Protein AF-A0A942Q2A2-F1 (afdb_monomer)

Nearest PDB structures (foldseek):
  6b0t-assembly3_C  TM=6.600E-01  e=8.941E-05  Homo sapiens
  7zau-assembly4_G  TM=6.845E-01  e=6.692E-04  Homo sapiens
  4v8m-assembly1_Be  TM=3.569E-01  e=4.275E+00  Trypanosoma brucei brucei TREU927
  8c3a-assembly1_j  TM=3.884E-01  e=8.199E+00  Candida albicans
  3j6b-assembly1_B  TM=3.546E-01  e=6.098E+00  Saccharomyces cerevisiae

Secondary structure (DSSP, 8-state):
--SHHHHHHHHHHHHHHHHHHHHHHHHHHTTPPPP-HHHHHHHHTT---SEEEEEEETTEEB-TTSSB-S---HHHHGGG-EE----SSTT-TT-B--BSSSS-EEEEGGGSEEEEEE-TT-TTTT-GGGSPPEEEEESSTTSS-EEEEETTSPEEEEETTEEEEEE-GGGPPPBEEEEEP---

Solvent-accessible surface area (backbone atoms only — not comparable to full-atom values): 10096 Å² total; per-residue (Å²): 143,83,66,74,72,59,59,56,55,53,54,53,52,51,52,53,51,52,38,38,51,51,37,54,48,50,29,53,75,29,66,44,75,76,45,57,59,68,56,42,50,24,44,48,68,26,64,53,81,55,37,33,33,38,30,61,58,82,53,26,29,48,28,66,83,38,30,61,46,91,69,89,48,78,79,53,55,62,68,31,51,35,50,54,52,82,43,97,48,93,78,46,69,40,42,35,44,56,46,71,51,97,52,26,29,48,34,39,45,90,74,50,25,56,56,40,76,37,43,86,85,40,80,64,76,83,48,63,84,79,50,51,45,31,41,43,40,73,61,43,96,44,49,46,28,29,29,44,28,40,83,80,72,27,14,32,19,78,54,85,80,33,40,27,26,64,25,51,80,94,63,36,39,54,24,39,51,42,76,50,76,80,86,128

Sequence (184 aa):
MKIEKSITIWFFVFIIMGEILSGSLHARETGFAIPDPVKVTQLVNNAYFGALRLGYYSGRYLDHNFGLSSVHDDSTKQSFTWITQRGSYEQLLGYWIFRANTYQCWQAVRANGPLILWNPESHAKSNPEDWELFVFEYANPAGTEVFIRNIHGRYVRYASPVFVCDADRANAASFVPEFIPELD

pLDDT: mean 77.81, std 15.71, range [38.88, 97.44]

Foldseek 3Di:
DPPVVVVVVVVVVVVLVVQLVVLCVVCVVQVHDQADLVQLVCQQVLNHFAKKWWAFGNRWTQALQQFTDDDDDPVCVVRRIFGADDAPDPPSRRWGWGDNDQQWTWDAVPNFWAIDTPRPVSPCNHHCVVGWTWGWDQLGSSSQKTWIATPSQFTWADPPRGITGHHHSVRHGITGMDGDDHPD

Radius of gyration: 18.07 Å; Cα contacts (8 Å, |Δi|>4): 350; chains: 1; bounding box: 66×36×36 Å

Structure (mmCIF, N/CA/C/O backbone):
data_AF-A0A942Q2A2-F1
#
_entry.id   AF-A0A942Q2A2-F1
#
loop_
_atom_site.group_PDB
_atom_site.id
_atom_site.type_symbol
_atom_site.label_atom_id
_atom_site.label_alt_id
_atom_site.label_comp_id
_atom_site.label_asym_id
_atom_site.label_entity_id
_atom_site.label_seq_id
_atom_site.pdbx_PDB_ins_code
_atom_s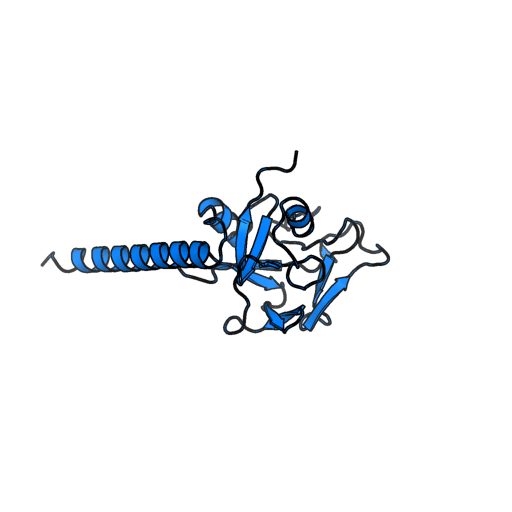ite.Cartn_x
_atom_site.Cartn_y
_atom_site.Cartn_z
_atom_site.occupancy
_atom_site.B_iso_or_equiv
_atom_site.auth_seq_id
_atom_site.auth_comp_id
_atom_site.auth_asym_id
_atom_site.auth_atom_id
_atom_site.pdbx_PDB_model_num
ATOM 1 N N . MET A 1 1 ? -48.189 14.166 13.290 1.00 45.41 1 MET A N 1
ATOM 2 C CA . MET A 1 1 ? -47.324 13.203 12.572 1.00 45.41 1 MET A CA 1
ATOM 3 C C . MET A 1 1 ? -45.891 13.748 12.544 1.00 45.41 1 MET A C 1
ATOM 5 O O . MET A 1 1 ? -45.580 14.567 11.694 1.00 45.41 1 MET A O 1
ATOM 9 N N . LYS A 1 2 ? -45.056 13.443 13.552 1.00 50.47 2 LYS A N 1
ATOM 10 C CA . LYS A 1 2 ? -43.683 13.999 13.692 1.00 50.47 2 LYS A CA 1
ATOM 11 C C . LYS A 1 2 ? -42.693 13.046 14.399 1.00 50.47 2 LYS A C 1
ATOM 13 O O . LYS A 1 2 ? -41.657 13.494 14.868 1.00 50.47 2 LYS A O 1
ATOM 18 N N . ILE A 1 3 ? -43.004 11.750 14.494 1.00 52.25 3 ILE A N 1
ATOM 19 C CA . ILE A 1 3 ? -42.206 10.783 15.281 1.00 52.25 3 ILE A CA 1
ATOM 20 C C . ILE A 1 3 ? -41.286 9.923 14.392 1.00 52.25 3 ILE A C 1
ATOM 22 O O . ILE A 1 3 ? -40.250 9.455 14.852 1.00 52.25 3 ILE A O 1
ATOM 26 N N . GLU A 1 4 ? -41.571 9.794 13.094 1.00 47.56 4 GLU A N 1
ATOM 27 C CA . GLU A 1 4 ? -40.835 8.864 12.221 1.00 47.56 4 GLU A CA 1
ATOM 28 C C . GLU A 1 4 ? -39.399 9.298 11.887 1.00 47.56 4 GLU A C 1
ATOM 30 O O . GLU A 1 4 ? -38.542 8.447 11.681 1.00 47.56 4 GLU A O 1
ATOM 35 N N . LYS A 1 5 ? -39.079 10.600 11.908 1.00 46.47 5 LYS A N 1
ATOM 36 C CA . LYS A 1 5 ? -37.721 11.075 11.572 1.00 46.47 5 LYS A CA 1
ATOM 37 C C . LYS A 1 5 ? -36.686 10.863 12.684 1.00 46.47 5 LYS A C 1
ATOM 39 O O . LYS A 1 5 ? -35.502 10.771 12.379 1.00 46.47 5 LYS A O 1
ATOM 44 N N . SER A 1 6 ? -37.103 10.769 13.950 1.00 42.72 6 SER A N 1
ATOM 45 C CA . SER A 1 6 ? -36.154 10.601 15.062 1.00 42.72 6 SER A CA 1
ATOM 46 C C . SER A 1 6 ? -35.625 9.172 15.168 1.00 42.72 6 SER A C 1
ATOM 48 O O . SER A 1 6 ? -34.451 8.994 15.464 1.00 42.72 6 SER A O 1
ATOM 50 N N . ILE A 1 7 ? -36.443 8.152 14.892 1.00 52.56 7 ILE A N 1
ATOM 51 C CA . ILE A 1 7 ? -36.043 6.741 15.063 1.00 52.56 7 ILE A CA 1
ATOM 52 C C . ILE A 1 7 ? -34.955 6.347 14.056 1.00 52.56 7 ILE A C 1
ATOM 54 O O . ILE A 1 7 ? -34.002 5.659 14.416 1.00 52.56 7 ILE A O 1
ATOM 58 N N . THR A 1 8 ? -35.045 6.843 12.819 1.00 51.78 8 THR A N 1
ATOM 59 C CA . THR A 1 8 ? -34.047 6.572 11.778 1.00 51.78 8 THR A CA 1
ATOM 60 C C . THR A 1 8 ? -32.675 7.136 12.153 1.00 51.78 8 THR A C 1
ATOM 62 O O . THR A 1 8 ? -31.680 6.434 12.023 1.00 51.78 8 THR A O 1
ATOM 65 N N . ILE A 1 9 ? -32.607 8.358 12.696 1.00 52.97 9 ILE A N 1
ATOM 66 C CA . ILE A 1 9 ? -31.333 8.989 13.083 1.00 52.97 9 ILE A CA 1
ATOM 67 C C . ILE A 1 9 ? -30.641 8.195 14.199 1.00 52.97 9 ILE A C 1
ATOM 69 O O . ILE A 1 9 ? -29.441 7.947 14.111 1.00 52.97 9 ILE A O 1
ATOM 73 N N . TRP A 1 10 ? -31.385 7.731 15.208 1.00 43.88 10 TRP A N 1
ATOM 74 C CA . TRP A 1 10 ? -30.805 6.915 16.279 1.00 43.88 10 TRP A CA 1
ATOM 75 C C . TRP A 1 10 ? -30.280 5.570 15.764 1.00 43.88 10 TRP A C 1
ATOM 77 O O . TRP A 1 10 ? -29.175 5.180 16.130 1.00 43.88 10 TRP A O 1
ATOM 87 N N . PHE A 1 11 ? -31.001 4.897 14.861 1.00 51.38 11 PHE A N 1
ATOM 88 C CA . PHE A 1 11 ? -30.539 3.637 14.263 1.00 51.38 11 PHE A CA 1
ATOM 89 C C . PHE A 1 11 ? -29.220 3.789 13.491 1.00 51.38 11 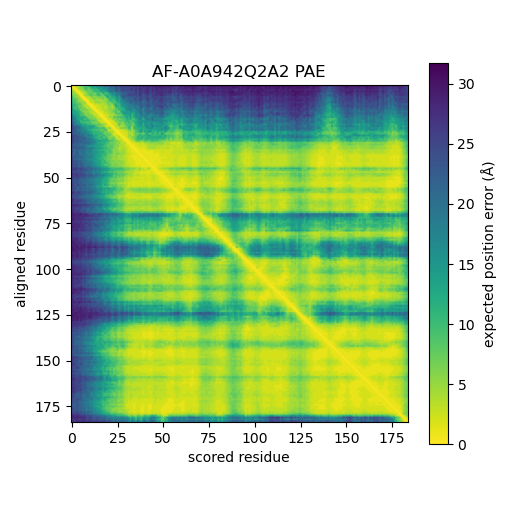PHE A C 1
ATOM 91 O O . PHE A 1 11 ? -28.323 2.964 13.656 1.00 51.38 11 PHE A O 1
ATOM 98 N N . PHE A 1 12 ? -29.061 4.861 12.707 1.00 49.09 12 PHE A N 1
ATOM 99 C CA . PHE A 1 12 ? -27.805 5.130 11.995 1.00 49.09 12 PHE A CA 1
ATOM 100 C C . PHE A 1 12 ? -26.638 5.407 12.952 1.00 49.09 12 PHE A C 1
ATOM 102 O O . PHE A 1 12 ? -25.536 4.917 12.721 1.00 49.09 12 PHE A O 1
ATOM 109 N N . VAL A 1 13 ? -26.870 6.123 14.057 1.00 53.75 13 VAL A N 1
ATOM 110 C CA . VAL A 1 13 ? -25.823 6.389 15.060 1.00 53.75 13 VAL A CA 1
ATOM 111 C C . VAL A 1 13 ? -25.358 5.101 15.749 1.00 53.75 13 VAL A C 1
ATOM 113 O O . VAL A 1 13 ? -24.157 4.927 15.945 1.00 53.75 13 VAL A O 1
ATOM 116 N N . PHE A 1 14 ? -26.264 4.171 16.071 1.00 52.22 14 PHE A N 1
ATOM 117 C CA . PHE A 1 14 ? -25.890 2.892 16.692 1.00 52.22 14 PHE A CA 1
ATOM 118 C C . PHE A 1 14 ? -25.119 1.964 15.748 1.00 52.22 14 PHE A C 1
ATOM 120 O O . PHE A 1 14 ? -24.181 1.308 16.196 1.00 52.22 14 PHE A O 1
ATOM 127 N N . ILE A 1 15 ? -25.468 1.932 14.457 1.00 56.47 15 ILE A N 1
ATOM 128 C CA . ILE A 1 15 ? -24.735 1.137 13.458 1.00 56.47 15 ILE A CA 1
ATOM 129 C C . ILE A 1 15 ? -23.316 1.692 13.285 1.00 56.47 15 ILE A C 1
ATOM 131 O O . ILE A 1 15 ? -22.353 0.943 13.411 1.00 56.47 15 ILE A O 1
ATOM 135 N N . ILE A 1 16 ? -23.178 3.012 13.123 1.00 54.72 16 ILE A N 1
ATOM 136 C CA . ILE A 1 16 ? -21.869 3.668 12.980 1.00 54.72 16 ILE A CA 1
ATOM 137 C C . ILE A 1 16 ? -21.013 3.465 14.242 1.00 54.72 16 ILE A C 1
ATOM 139 O O . ILE A 1 16 ? -19.834 3.138 14.142 1.00 54.72 16 ILE A O 1
ATOM 143 N N . MET A 1 17 ? -21.592 3.592 15.443 1.00 55.41 17 MET A N 1
ATOM 144 C CA . MET A 1 17 ? -20.868 3.332 16.696 1.00 55.41 17 MET A CA 1
ATOM 145 C C . MET A 1 17 ? -20.457 1.863 16.851 1.00 55.41 17 MET A C 1
ATOM 147 O O . MET A 1 17 ? -19.346 1.594 17.306 1.00 55.41 17 MET A O 1
ATOM 151 N N . GLY A 1 18 ? -21.315 0.916 16.462 1.00 55.41 18 GLY A N 1
ATOM 152 C CA . GLY A 1 18 ? -21.001 -0.513 16.492 1.00 55.41 18 GLY A CA 1
ATOM 153 C C . GLY A 1 18 ? -19.861 -0.885 15.542 1.00 55.41 18 GLY A C 1
ATOM 154 O O . GLY A 1 18 ? -18.957 -1.625 15.927 1.00 55.41 18 GLY A O 1
ATOM 155 N N . GLU A 1 19 ? -19.852 -0.320 14.335 1.00 56.06 19 GLU A N 1
ATOM 156 C CA . GLU A 1 19 ? -18.796 -0.552 13.347 1.00 56.06 19 GLU A CA 1
ATOM 157 C C . GLU A 1 19 ? -17.465 0.086 13.768 1.00 56.06 19 GLU A C 1
ATOM 159 O O . GLU A 1 19 ? -16.430 -0.578 13.700 1.00 56.06 19 GLU A O 1
ATOM 164 N N . ILE A 1 20 ? -17.481 1.314 14.304 1.00 56.38 20 ILE A N 1
ATOM 165 C CA . ILE A 1 20 ? -16.281 1.970 14.855 1.00 56.38 20 ILE A CA 1
ATOM 166 C C . ILE A 1 20 ? -15.688 1.147 16.008 1.00 56.38 20 ILE A C 1
ATOM 168 O O . ILE A 1 20 ? -14.477 0.911 16.050 1.00 56.38 20 ILE A O 1
ATOM 172 N N . LEU A 1 21 ? -16.532 0.664 16.928 1.00 57.88 21 LEU A N 1
ATOM 173 C CA . LEU A 1 21 ? -16.087 -0.181 18.036 1.00 57.88 21 LEU A CA 1
ATOM 174 C C . LEU A 1 21 ? -15.501 -1.504 17.527 1.00 57.88 21 LEU A C 1
ATOM 176 O O . LEU A 1 21 ? -14.429 -1.894 17.987 1.00 57.88 21 LEU A O 1
ATOM 180 N N . SER A 1 22 ? -16.127 -2.145 16.537 1.00 57.12 22 SER A N 1
ATOM 181 C CA . SER A 1 22 ? -15.629 -3.388 15.934 1.00 57.12 22 SER A CA 1
ATOM 182 C C . SER A 1 22 ? -14.275 -3.211 15.237 1.00 57.12 22 SER A C 1
ATOM 184 O O . SER A 1 22 ? -13.386 -4.038 15.426 1.00 57.12 22 SER A O 1
ATOM 186 N N . GLY A 1 23 ? -14.080 -2.130 14.473 1.00 55.69 23 GLY A N 1
ATOM 187 C CA . GLY A 1 23 ? -12.796 -1.836 13.821 1.00 55.69 23 GLY A CA 1
ATOM 188 C C . GLY A 1 23 ? -11.681 -1.545 14.828 1.00 55.69 23 GLY A C 1
ATOM 189 O O . GLY A 1 23 ? -10.552 -2.012 14.677 1.00 55.69 23 GLY A O 1
ATOM 190 N N . SER A 1 24 ? -12.010 -0.845 15.919 1.00 59.59 24 SER A N 1
ATOM 191 C CA . SER A 1 24 ? -11.069 -0.601 17.019 1.00 59.59 24 SER A CA 1
ATOM 192 C C . SER A 1 24 ? -10.709 -1.873 17.798 1.00 59.59 24 SER A C 1
ATOM 194 O O . SER A 1 24 ? -9.592 -1.987 18.305 1.00 59.59 24 SER A O 1
ATOM 196 N N . LEU A 1 25 ? -11.631 -2.840 17.873 1.00 58.81 25 LEU A N 1
ATOM 197 C CA . LEU A 1 25 ? -11.396 -4.144 18.488 1.00 58.81 25 LEU A CA 1
ATOM 198 C C . LEU A 1 25 ? -10.457 -4.987 17.618 1.00 58.81 25 LEU A C 1
ATOM 200 O O . LEU A 1 25 ? -9.488 -5.532 18.134 1.00 58.81 25 LEU A O 1
ATOM 204 N N . HIS A 1 26 ? -10.678 -5.011 16.301 1.00 63.78 26 HIS A N 1
ATOM 205 C CA . HIS A 1 26 ? -9.849 -5.783 15.375 1.00 63.78 26 HIS A CA 1
ATOM 206 C C . HIS A 1 26 ? -8.397 -5.284 15.320 1.00 63.78 26 HIS A C 1
ATOM 208 O O . HIS A 1 26 ? -7.461 -6.083 15.357 1.00 63.78 26 HIS A O 1
ATOM 214 N N . ALA A 1 27 ? -8.179 -3.962 15.329 1.00 62.66 27 ALA A N 1
ATOM 215 C CA . ALA A 1 27 ? -6.832 -3.389 15.432 1.00 62.66 27 ALA A CA 1
ATOM 216 C C . ALA A 1 27 ? -6.111 -3.837 16.723 1.00 62.66 27 ALA A C 1
ATOM 218 O O . ALA A 1 27 ? -4.918 -4.134 16.711 1.00 62.66 27 ALA A O 1
ATOM 219 N N . ARG A 1 28 ? -6.848 -3.967 17.836 1.00 60.62 28 ARG A N 1
ATOM 220 C CA . ARG A 1 28 ? -6.303 -4.466 19.111 1.00 60.62 28 ARG A CA 1
ATOM 221 C C . ARG A 1 28 ? -6.026 -5.967 19.085 1.00 60.62 28 ARG A C 1
ATOM 223 O O . ARG A 1 28 ? -4.996 -6.389 19.599 1.00 60.62 28 ARG A O 1
ATOM 230 N N . GLU A 1 29 ? -6.906 -6.761 18.482 1.00 66.38 29 GLU A N 1
ATOM 231 C CA . GLU A 1 29 ? -6.733 -8.215 18.330 1.00 66.38 29 GLU A CA 1
ATOM 232 C C . GLU A 1 29 ? -5.535 -8.567 17.444 1.00 66.38 29 GLU A C 1
ATOM 234 O O . GLU A 1 29 ? -4.832 -9.547 17.689 1.00 66.38 29 GLU A O 1
ATOM 239 N N . THR A 1 30 ? -5.268 -7.742 16.434 1.00 67.19 30 THR A N 1
ATOM 240 C CA . THR A 1 30 ? -4.119 -7.896 15.537 1.00 67.19 30 THR A CA 1
ATOM 241 C C . THR A 1 30 ? -2.816 -7.356 16.128 1.00 67.19 30 THR A C 1
ATOM 243 O O . THR A 1 30 ? -1.751 -7.646 15.587 1.00 67.19 30 THR A O 1
ATOM 246 N N . GLY A 1 31 ? -2.869 -6.640 17.257 1.00 75.81 31 GLY A N 1
ATOM 247 C CA . GLY A 1 31 ? -1.698 -6.091 17.942 1.00 75.81 31 GLY A CA 1
ATOM 248 C C . GLY A 1 31 ? -1.154 -4.801 17.323 1.00 75.81 31 GLY A C 1
ATOM 249 O O . GLY A 1 31 ? 0.008 -4.466 17.552 1.00 75.81 31 GLY A O 1
ATOM 250 N N . PHE A 1 32 ? -1.968 -4.084 16.544 1.00 82.69 32 PHE A N 1
ATOM 251 C CA . PHE A 1 32 ? -1.608 -2.802 15.941 1.00 82.69 32 PHE A CA 1
ATOM 252 C C . PHE A 1 32 ? -2.161 -1.620 16.745 1.00 82.69 32 PHE A C 1
ATOM 254 O O . PHE A 1 32 ? -3.158 -1.724 17.465 1.00 82.69 32 PHE A O 1
ATOM 261 N N . ALA A 1 33 ? -1.517 -0.459 16.610 1.00 83.19 33 ALA A N 1
ATOM 262 C CA . ALA A 1 33 ? -2.082 0.784 17.117 1.00 83.19 33 ALA A CA 1
ATOM 263 C C . ALA A 1 33 ? -3.371 1.125 16.353 1.00 83.19 33 ALA A C 1
ATOM 265 O O . ALA A 1 33 ? -3.476 0.879 15.152 1.00 83.19 33 ALA A O 1
ATOM 266 N N . ILE A 1 34 ? -4.347 1.718 17.046 1.00 84.94 34 ILE A N 1
ATOM 267 C CA . ILE A 1 34 ? -5.549 2.238 16.386 1.00 84.94 34 ILE A CA 1
ATOM 268 C C . ILE A 1 34 ? -5.114 3.390 15.464 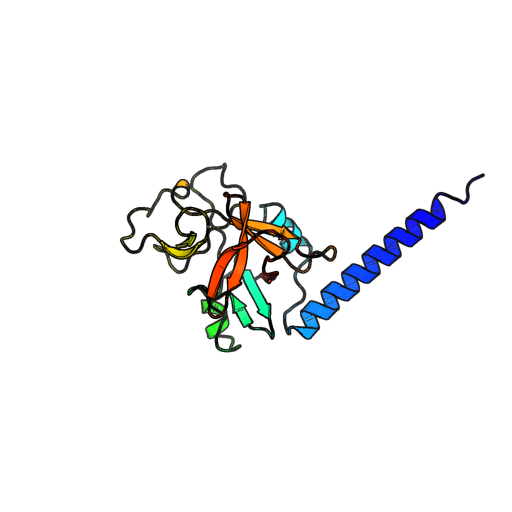1.00 84.94 34 ILE A C 1
ATOM 270 O O . ILE A 1 34 ? -4.505 4.343 15.964 1.00 84.94 34 ILE A O 1
ATOM 274 N N . PRO A 1 35 ? -5.415 3.335 14.154 1.00 88.12 35 PRO A N 1
ATOM 275 C CA . PRO A 1 35 ? -5.031 4.393 13.226 1.00 88.12 35 PRO A CA 1
ATOM 276 C C . PRO A 1 35 ? -5.689 5.731 13.565 1.00 88.12 35 PRO A C 1
ATOM 278 O O . PRO A 1 35 ? -6.844 5.781 13.987 1.00 88.12 35 PRO A O 1
ATOM 281 N N . ASP A 1 36 ? -4.974 6.829 13.317 1.00 89.44 36 ASP A N 1
ATOM 282 C CA . ASP A 1 36 ? -5.534 8.180 13.401 1.00 89.44 36 ASP A CA 1
ATOM 283 C C . ASP A 1 36 ? -6.569 8.378 12.273 1.00 89.44 36 ASP A C 1
ATOM 285 O O . ASP A 1 36 ? -6.184 8.414 11.098 1.00 89.44 36 ASP A O 1
ATOM 289 N N . PRO A 1 37 ? -7.869 8.531 12.588 1.00 87.81 37 PRO A N 1
ATOM 290 C CA . PRO A 1 37 ? -8.928 8.565 11.582 1.00 87.81 37 PRO A CA 1
ATOM 291 C C . PRO A 1 37 ? -8.812 9.762 10.629 1.00 87.81 37 PRO A C 1
ATOM 293 O O . PRO A 1 37 ? -9.211 9.665 9.464 1.00 87.81 37 PRO A O 1
ATOM 296 N N . VAL A 1 38 ? -8.236 10.883 11.080 1.00 90.00 38 VAL A N 1
ATOM 297 C CA . VAL A 1 38 ? -8.000 12.052 10.222 1.00 90.00 38 VAL A CA 1
ATOM 298 C C . VAL A 1 38 ? -6.932 11.713 9.191 1.00 90.00 38 VAL A C 1
ATOM 300 O O . VAL A 1 38 ? -7.129 11.960 8.000 1.00 90.00 38 VAL A O 1
ATOM 303 N N . LYS A 1 39 ? -5.839 11.076 9.619 1.00 90.94 39 LYS A N 1
ATOM 304 C CA . LYS A 1 39 ? -4.764 10.651 8.715 1.00 90.94 39 LYS A CA 1
ATOM 305 C C . LYS A 1 39 ? -5.209 9.542 7.767 1.00 90.94 39 LYS A C 1
ATOM 307 O O . LYS A 1 39 ? -4.837 9.594 6.601 1.00 90.94 39 LYS A O 1
ATOM 312 N N . VAL A 1 40 ? -6.056 8.598 8.195 1.00 91.81 40 VAL A N 1
ATOM 313 C CA . VAL A 1 40 ? -6.642 7.605 7.268 1.00 91.81 40 VAL A CA 1
ATOM 314 C C . VAL A 1 40 ? -7.523 8.291 6.226 1.00 91.81 40 VAL A C 1
ATOM 316 O O . VAL A 1 40 ? -7.442 7.978 5.042 1.00 91.81 40 VAL A O 1
ATOM 319 N N . THR A 1 41 ? -8.325 9.272 6.634 1.00 90.50 41 THR A N 1
ATOM 320 C CA . THR A 1 41 ? -9.146 10.044 5.692 1.00 90.50 41 THR A CA 1
ATOM 321 C C . THR A 1 41 ? -8.284 10.797 4.688 1.00 90.50 41 THR A C 1
ATOM 323 O O . THR A 1 41 ? -8.563 10.774 3.493 1.00 90.50 41 THR A O 1
ATOM 326 N N . GLN A 1 42 ? -7.202 11.425 5.146 1.00 88.44 42 GLN A N 1
ATOM 327 C CA . GLN A 1 42 ? -6.223 12.044 4.259 1.00 88.44 42 GLN A CA 1
ATOM 328 C C . GLN A 1 42 ? -5.544 11.009 3.350 1.00 88.44 42 GLN A C 1
ATOM 330 O O . GLN A 1 42 ? -5.293 11.309 2.190 1.00 88.44 42 GLN A O 1
ATOM 335 N N . LEU A 1 43 ? -5.262 9.800 3.842 1.00 89.00 43 LEU A N 1
ATOM 336 C CA . LEU A 1 43 ? -4.639 8.724 3.073 1.00 89.00 43 LEU A CA 1
ATOM 337 C C . LEU A 1 43 ? -5.524 8.279 1.905 1.00 89.00 43 LEU A C 1
ATOM 339 O O . LEU A 1 43 ? -5.044 8.211 0.778 1.00 89.00 43 LEU A O 1
ATOM 343 N N . VAL A 1 44 ? -6.807 8.021 2.171 1.00 90.56 44 VAL A N 1
ATOM 344 C CA . VAL A 1 44 ? -7.796 7.584 1.169 1.00 90.56 44 VAL A CA 1
ATOM 345 C C . VAL A 1 44 ? -8.181 8.715 0.212 1.00 90.56 44 VAL A C 1
ATOM 347 O O . VAL A 1 44 ? -8.381 8.480 -0.975 1.00 90.56 44 VAL A O 1
ATOM 350 N N . ASN A 1 45 ? -8.251 9.957 0.700 1.00 85.75 45 ASN A N 1
ATOM 351 C CA . ASN A 1 45 ? -8.534 11.134 -0.126 1.00 85.75 45 ASN A CA 1
ATOM 352 C C . ASN A 1 45 ? -7.282 11.733 -0.771 1.00 85.75 45 ASN A C 1
ATOM 354 O O . ASN A 1 45 ? -7.338 12.870 -1.242 1.00 85.75 45 ASN A O 1
ATOM 358 N N . ASN A 1 46 ? -6.162 11.004 -0.796 1.00 78.94 46 ASN A N 1
ATOM 359 C CA . ASN A 1 46 ? -4.992 11.405 -1.571 1.00 78.94 46 ASN A CA 1
ATOM 360 C C . ASN A 1 46 ? -4.376 12.750 -1.088 1.00 78.94 46 ASN A C 1
ATOM 362 O O . ASN A 1 46 ? -3.782 13.508 -1.851 1.00 78.94 46 ASN A O 1
ATOM 366 N N . ALA A 1 47 ? -4.503 13.052 0.207 1.00 80.50 47 ALA A N 1
ATOM 367 C CA . ALA A 1 47 ? -4.022 14.277 0.854 1.00 80.50 47 ALA A CA 1
ATOM 368 C C . ALA A 1 47 ? -2.966 14.033 1.947 1.00 80.50 47 ALA A C 1
ATOM 370 O O . ALA A 1 47 ? -2.338 14.983 2.417 1.00 80.50 47 ALA A O 1
ATOM 371 N N . TYR A 1 48 ? -2.767 12.786 2.384 1.00 84.12 48 TYR A N 1
ATOM 372 C CA . TYR A 1 48 ? -1.782 12.482 3.419 1.00 84.12 48 TYR A CA 1
ATOM 373 C C . TYR A 1 48 ? -0.362 12.551 2.856 1.00 84.12 48 TYR A C 1
ATOM 375 O O . TYR A 1 48 ? -0.034 11.871 1.881 1.00 84.12 48 TYR A O 1
ATOM 383 N N . PHE A 1 49 ? 0.488 13.337 3.519 1.00 79.44 49 PHE A N 1
ATOM 384 C CA . PHE A 1 49 ? 1.917 13.420 3.247 1.00 79.44 49 PHE A CA 1
ATOM 385 C C . PHE A 1 49 ? 2.701 12.975 4.487 1.00 79.44 49 PHE A C 1
ATOM 387 O O . PHE A 1 49 ? 2.566 13.584 5.544 1.00 79.44 49 PHE A O 1
ATOM 394 N N . GLY A 1 50 ? 3.489 11.906 4.375 1.00 82.31 50 GLY A N 1
ATOM 395 C CA . GLY A 1 50 ? 4.254 11.346 5.484 1.00 82.31 50 GLY A CA 1
ATOM 396 C C . GLY A 1 50 ? 4.665 9.891 5.270 1.00 82.31 50 GLY A C 1
ATOM 397 O O . GLY A 1 50 ? 4.527 9.326 4.181 1.00 82.31 50 GLY A O 1
ATOM 398 N N . ALA A 1 51 ? 5.174 9.298 6.343 1.00 86.19 51 ALA A N 1
ATOM 399 C CA . ALA A 1 51 ? 5.595 7.911 6.403 1.00 86.19 51 ALA A CA 1
ATOM 400 C C . ALA A 1 51 ? 4.521 7.044 7.076 1.00 86.19 51 ALA A C 1
ATOM 402 O O . ALA A 1 51 ? 3.930 7.433 8.084 1.00 86.19 51 ALA A O 1
ATOM 403 N N . LEU A 1 52 ? 4.283 5.848 6.543 1.00 90.19 52 LEU A N 1
ATOM 404 C CA . LEU A 1 52 ? 3.397 4.862 7.155 1.00 90.19 52 LEU A CA 1
ATOM 405 C C . LEU A 1 52 ? 3.966 3.454 7.044 1.00 90.19 52 LEU A C 1
ATOM 407 O O . LEU A 1 52 ? 4.797 3.168 6.188 1.00 90.19 52 LEU A O 1
ATOM 411 N N . ARG A 1 53 ? 3.462 2.549 7.872 1.00 90.25 53 ARG A N 1
ATOM 412 C CA . ARG A 1 53 ? 3.620 1.102 7.708 1.00 90.25 53 ARG A CA 1
ATOM 413 C C . ARG A 1 53 ? 2.250 0.446 7.622 1.00 90.25 53 ARG A C 1
ATOM 415 O O . ARG A 1 53 ? 1.262 0.992 8.106 1.00 90.25 53 ARG A O 1
ATOM 422 N N . LEU A 1 54 ? 2.190 -0.714 6.981 1.00 92.38 54 LEU A N 1
ATOM 423 C CA . LEU A 1 54 ? 0.932 -1.393 6.671 1.00 92.38 54 LEU A CA 1
ATOM 424 C C . LEU A 1 54 ? 0.887 -2.724 7.407 1.00 92.38 54 LEU A C 1
ATOM 426 O O . LEU A 1 54 ? 1.565 -3.671 7.016 1.00 92.38 54 LEU A O 1
ATOM 430 N N . GLY A 1 55 ? 0.133 -2.772 8.500 1.00 91.81 55 GLY A N 1
ATOM 431 C CA . GLY A 1 55 ? -0.105 -3.992 9.261 1.00 91.81 55 GLY A CA 1
ATOM 432 C C . GLY A 1 55 ? -1.084 -4.910 8.536 1.00 91.81 55 GLY A C 1
ATOM 433 O O . GLY A 1 55 ? -2.054 -4.420 7.971 1.00 91.81 55 GLY A O 1
ATOM 434 N N . TYR A 1 56 ? -0.845 -6.221 8.536 1.00 90.81 56 TYR A N 1
ATOM 435 C CA . TYR A 1 56 ? -1.726 -7.207 7.899 1.00 90.81 56 TYR A CA 1
ATOM 436 C C . TYR A 1 56 ? -2.328 -8.189 8.914 1.00 90.81 56 TYR A C 1
ATOM 438 O O . TYR A 1 56 ? -3.495 -8.066 9.265 1.00 90.81 56 TYR A O 1
ATOM 446 N N . TYR A 1 57 ? -1.549 -9.146 9.435 1.00 85.44 57 TYR A N 1
ATOM 447 C CA . TYR A 1 57 ? -2.059 -10.160 10.373 1.00 85.44 57 TYR A CA 1
ATOM 448 C C . TYR A 1 57 ? -1.069 -10.438 11.508 1.00 85.44 57 TYR A C 1
ATOM 450 O O . TYR A 1 57 ? 0.139 -10.455 11.279 1.00 85.44 57 TYR A O 1
ATOM 458 N N . SER A 1 58 ? -1.573 -10.708 12.722 1.00 81.94 58 SER A N 1
ATOM 459 C CA . SER A 1 58 ? -0.763 -11.032 13.920 1.00 81.94 58 SER A CA 1
ATOM 460 C C . SER A 1 58 ? 0.414 -10.072 14.122 1.00 81.94 58 SER A C 1
ATOM 462 O O . SER A 1 58 ? 1.544 -10.462 14.424 1.00 81.94 58 SER A O 1
ATOM 464 N N . GLY A 1 59 ? 0.149 -8.796 13.865 1.00 80.69 59 GLY A N 1
ATOM 465 C CA . GLY A 1 59 ? 1.113 -7.725 13.954 1.00 80.69 59 GLY A CA 1
ATOM 466 C C . GLY A 1 59 ? 2.156 -7.689 12.811 1.00 80.69 59 GLY A C 1
ATOM 467 O O . GLY A 1 59 ? 2.987 -6.794 12.751 1.00 80.69 59 GLY A O 1
ATOM 468 N N . ARG A 1 60 ? 2.158 -8.627 11.867 1.00 87.19 60 ARG A N 1
ATOM 469 C CA . ARG A 1 60 ? 3.123 -8.615 10.759 1.00 87.19 60 ARG A CA 1
ATOM 470 C C . ARG A 1 60 ? 2.798 -7.500 9.773 1.00 87.19 60 ARG A C 1
ATOM 472 O O . ARG A 1 60 ? 1.633 -7.279 9.444 1.00 87.19 60 ARG A O 1
ATOM 479 N N . TYR A 1 61 ? 3.838 -6.844 9.277 1.00 90.38 61 TYR A N 1
ATOM 480 C CA . TYR A 1 61 ? 3.726 -5.732 8.340 1.00 90.38 61 TYR A CA 1
ATOM 481 C C . TYR A 1 61 ? 4.043 -6.176 6.916 1.00 90.38 61 TYR A C 1
ATOM 483 O O . TYR A 1 61 ? 4.747 -7.165 6.701 1.00 90.38 61 TYR A O 1
ATOM 491 N N . LEU A 1 62 ? 3.539 -5.412 5.953 1.00 90.81 62 LEU A N 1
ATOM 492 C CA . LEU A 1 62 ? 3.936 -5.477 4.556 1.00 90.81 62 LEU A CA 1
ATOM 493 C C . LEU A 1 62 ? 5.423 -5.127 4.408 1.00 90.81 62 LEU A C 1
ATOM 495 O O . LEU A 1 62 ? 5.819 -3.997 4.686 1.00 90.81 62 LEU A O 1
ATOM 499 N N . ASP A 1 63 ? 6.225 -6.092 3.967 1.00 87.75 63 ASP A N 1
ATOM 500 C CA . ASP A 1 63 ? 7.674 -5.954 3.789 1.00 87.75 63 ASP A CA 1
ATOM 501 C C . ASP A 1 63 ? 8.016 -5.339 2.423 1.00 87.75 63 ASP A C 1
ATOM 503 O O . ASP A 1 63 ? 7.284 -5.534 1.450 1.00 87.75 63 ASP A O 1
ATOM 507 N N . HIS A 1 64 ? 9.161 -4.658 2.307 1.00 84.56 64 HIS A N 1
ATOM 508 C CA . HIS A 1 64 ? 9.660 -4.136 1.028 1.00 84.56 64 HIS A CA 1
ATOM 509 C C . HIS A 1 64 ? 9.854 -5.225 -0.042 1.00 84.56 64 HIS A C 1
ATOM 511 O O . HIS A 1 64 ? 9.706 -4.939 -1.231 1.00 84.56 64 HIS A O 1
ATOM 517 N N . ASN A 1 65 ? 10.102 -6.472 0.372 1.00 85.19 65 ASN A N 1
ATOM 518 C CA . ASN A 1 65 ? 10.266 -7.652 -0.485 1.00 85.19 65 ASN A CA 1
ATOM 519 C C . ASN A 1 65 ? 8.944 -8.350 -0.844 1.00 85.19 65 ASN A C 1
ATOM 521 O O . ASN A 1 65 ? 8.932 -9.555 -1.101 1.00 85.19 65 ASN A O 1
ATOM 525 N N . PHE A 1 66 ? 7.820 -7.629 -0.816 1.00 89.62 66 PHE A N 1
ATOM 526 C CA . PHE A 1 66 ? 6.478 -8.162 -1.102 1.00 89.62 66 PHE A CA 1
ATOM 527 C C . PHE A 1 66 ? 6.022 -9.238 -0.120 1.00 89.62 66 PHE A C 1
ATOM 529 O O . PHE A 1 66 ? 5.011 -9.883 -0.355 1.00 89.62 66 PHE A O 1
ATOM 536 N N . GLY A 1 67 ? 6.767 -9.496 0.946 1.00 89.88 67 GLY A N 1
ATOM 537 C CA . GLY A 1 67 ? 6.447 -10.512 1.932 1.00 89.88 67 GLY A CA 1
ATOM 538 C C . GLY A 1 67 ? 5.765 -9.919 3.152 1.00 89.88 67 GLY A C 1
ATOM 539 O O . GLY A 1 67 ? 5.289 -8.783 3.165 1.00 89.88 67 GLY A O 1
ATOM 540 N N . LEU A 1 68 ? 5.769 -10.715 4.210 1.00 90.12 68 LEU A N 1
ATOM 541 C CA . LEU A 1 68 ? 5.442 -10.254 5.547 1.00 90.12 68 LEU A CA 1
ATOM 542 C C . LEU A 1 68 ? 6.710 -10.168 6.382 1.00 90.12 68 LEU A C 1
ATOM 544 O O . LEU A 1 68 ? 7.534 -11.086 6.329 1.00 90.12 68 LEU A O 1
ATOM 548 N N . SER A 1 69 ? 6.808 -9.132 7.213 1.00 88.12 69 SER A N 1
ATOM 549 C CA . SER A 1 69 ? 7.921 -8.951 8.143 1.00 88.12 69 SER A CA 1
ATOM 550 C C . SER A 1 69 ? 8.140 -10.193 9.016 1.00 88.12 69 SER A C 1
ATOM 552 O O . SER A 1 69 ? 7.195 -10.918 9.351 1.00 88.12 69 SER A O 1
ATOM 554 N N . SER A 1 70 ? 9.394 -10.487 9.361 1.00 75.69 70 SER A N 1
ATOM 555 C CA . SER A 1 70 ? 9.758 -11.685 10.128 1.00 75.69 70 SER A CA 1
ATOM 556 C C . SER A 1 70 ? 9.592 -11.514 11.643 1.00 75.69 70 SER A C 1
ATOM 558 O O . SER A 1 70 ? 9.226 -12.487 12.299 1.00 75.69 70 SER A O 1
ATOM 560 N N . VAL A 1 71 ? 9.826 -10.317 12.204 1.00 65.12 71 VAL A N 1
ATOM 561 C CA . VAL A 1 71 ? 9.760 -10.029 13.655 1.00 65.12 71 VAL A CA 1
ATOM 562 C C . VAL A 1 71 ? 9.359 -8.560 13.919 1.00 65.12 71 VAL A C 1
ATOM 564 O O . VAL A 1 71 ? 9.399 -7.719 13.026 1.00 65.12 71 VAL A O 1
ATOM 567 N N . HIS A 1 72 ? 8.918 -8.297 15.152 1.00 62.69 72 HIS A N 1
ATOM 568 C CA . HIS A 1 72 ? 8.286 -7.088 15.704 1.00 62.69 72 HIS A CA 1
ATOM 569 C C . HIS A 1 72 ? 9.211 -6.151 16.497 1.00 62.69 72 HIS A C 1
ATOM 571 O O . HIS A 1 72 ? 8.736 -5.415 17.364 1.00 62.69 72 HIS A O 1
ATOM 577 N N . ASP A 1 73 ? 10.524 -6.186 16.287 1.00 64.25 73 ASP A N 1
ATOM 578 C CA . ASP A 1 73 ? 11.405 -5.289 17.046 1.00 64.25 73 ASP A CA 1
ATOM 579 C C . ASP A 1 73 ? 11.453 -3.877 16.435 1.00 64.25 73 ASP A C 1
ATOM 581 O O . ASP A 1 73 ? 11.191 -3.670 15.250 1.00 64.25 73 ASP A O 1
ATOM 585 N N . ASP A 1 74 ? 11.749 -2.867 17.253 1.00 64.88 74 ASP A N 1
ATOM 586 C CA . ASP A 1 74 ? 11.720 -1.472 16.795 1.00 64.88 74 ASP A CA 1
ATOM 587 C C . ASP A 1 74 ? 12.772 -1.164 15.717 1.00 64.88 74 ASP A C 1
ATOM 589 O O . ASP A 1 74 ? 12.550 -0.286 14.882 1.00 64.88 74 ASP A O 1
ATOM 593 N N . SER A 1 75 ? 13.877 -1.918 15.671 1.00 62.66 75 SER A N 1
ATOM 594 C CA . SER A 1 75 ? 14.899 -1.785 14.625 1.00 62.66 75 SER A CA 1
ATOM 595 C C . SER A 1 75 ? 14.431 -2.281 13.257 1.00 62.66 75 SER A C 1
ATOM 597 O O . SER A 1 75 ? 14.729 -1.661 12.239 1.00 62.66 75 SER A O 1
ATOM 599 N N . THR A 1 76 ? 13.661 -3.366 13.217 1.00 65.62 76 THR A N 1
ATOM 600 C CA . THR A 1 76 ? 13.081 -3.919 11.989 1.00 65.62 76 THR A CA 1
ATOM 601 C C . THR A 1 76 ? 11.856 -3.125 11.556 1.00 65.62 76 THR A C 1
ATOM 603 O O . THR A 1 76 ? 11.601 -2.999 10.365 1.00 65.62 76 THR A O 1
ATOM 606 N N . LYS A 1 77 ? 11.127 -2.473 12.470 1.00 68.06 77 LYS A N 1
ATOM 607 C CA . LYS A 1 77 ? 9.982 -1.620 12.095 1.00 68.06 77 LYS A CA 1
ATOM 608 C C . LYS A 1 77 ? 10.339 -0.524 11.086 1.00 68.06 77 LYS A C 1
ATOM 610 O O . LYS A 1 77 ? 9.500 -0.193 10.251 1.00 68.06 77 LYS A O 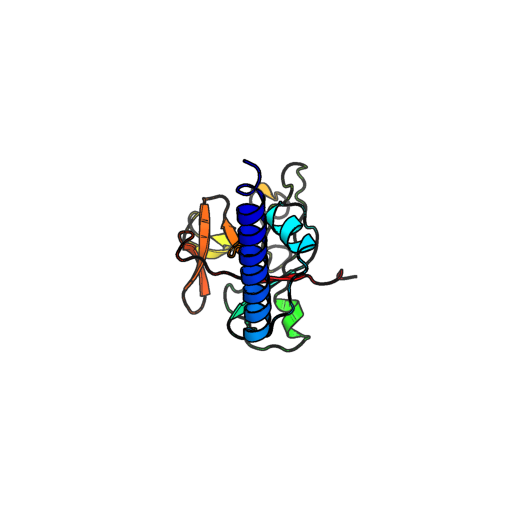1
ATOM 615 N N . GLN A 1 78 ? 11.562 0.011 11.114 1.00 68.50 78 GLN A N 1
ATOM 616 C CA . GLN A 1 78 ? 12.003 1.000 10.124 1.00 68.50 78 GLN A CA 1
ATOM 617 C C . GLN A 1 78 ? 12.145 0.413 8.710 1.00 68.50 78 GLN A C 1
ATOM 619 O O . GLN A 1 78 ? 11.871 1.123 7.742 1.00 68.50 78 GLN A O 1
ATOM 624 N N . SER A 1 79 ? 12.489 -0.874 8.567 1.00 72.69 79 SER A N 1
ATOM 625 C CA . SER A 1 79 ? 12.677 -1.525 7.260 1.00 72.69 79 SER A CA 1
ATOM 626 C C . SER A 1 79 ? 11.381 -1.826 6.503 1.00 72.69 79 SER A C 1
ATOM 628 O O . SER A 1 79 ? 11.437 -2.400 5.426 1.00 72.69 79 SER A O 1
ATOM 630 N N . PHE A 1 80 ? 10.216 -1.459 7.040 1.00 78.56 80 PHE A N 1
ATOM 631 C CA . PHE A 1 80 ? 8.912 -1.659 6.387 1.00 78.56 80 PHE A CA 1
ATOM 632 C C . PHE A 1 80 ? 8.147 -0.343 6.195 1.00 78.56 80 PHE A C 1
ATOM 634 O O . PHE A 1 80 ? 6.957 -0.342 5.877 1.00 78.56 80 PHE A O 1
ATOM 641 N N . THR A 1 81 ? 8.810 0.788 6.437 1.00 84.62 81 THR A N 1
ATOM 642 C CA . THR A 1 81 ? 8.203 2.109 6.299 1.00 84.62 81 THR A CA 1
ATOM 643 C C . THR A 1 81 ? 8.106 2.490 4.827 1.00 84.62 81 THR A C 1
ATOM 645 O O . THR A 1 81 ? 9.067 2.370 4.066 1.00 84.62 81 THR A O 1
ATOM 648 N N . TRP A 1 82 ? 6.939 2.985 4.444 1.00 83.94 82 TRP A N 1
ATOM 649 C CA . TRP A 1 82 ? 6.624 3.515 3.130 1.00 83.94 82 TRP A CA 1
ATOM 650 C C . TRP A 1 82 ? 6.468 5.020 3.229 1.00 83.94 82 TRP A C 1
ATOM 652 O O . TRP A 1 82 ? 5.780 5.525 4.115 1.00 83.94 82 TRP A O 1
ATOM 662 N N . ILE A 1 83 ? 7.094 5.740 2.308 1.00 78.44 83 ILE A N 1
ATOM 663 C CA . ILE A 1 83 ? 7.075 7.198 2.288 1.00 78.44 83 ILE A CA 1
ATOM 664 C C . ILE A 1 83 ? 6.345 7.623 1.027 1.00 78.44 83 ILE A C 1
ATOM 666 O O . ILE A 1 83 ? 6.713 7.220 -0.076 1.00 78.44 83 ILE A O 1
ATOM 670 N N . THR A 1 84 ? 5.311 8.439 1.190 1.00 74.62 84 THR A N 1
ATOM 671 C CA . THR A 1 84 ? 4.656 9.052 0.038 1.00 74.62 84 THR A CA 1
ATOM 672 C C . THR A 1 84 ? 5.600 10.033 -0.633 1.00 74.62 84 THR A C 1
ATOM 674 O O . THR A 1 84 ? 6.334 10.778 0.021 1.00 74.62 84 THR A O 1
ATOM 677 N N . GLN A 1 85 ? 5.590 10.040 -1.958 1.00 66.31 85 GLN A N 1
ATOM 678 C CA . GLN A 1 85 ? 6.442 10.915 -2.731 1.00 66.31 85 GLN A CA 1
ATOM 679 C C . GLN A 1 85 ? 5.595 11.916 -3.500 1.00 66.31 85 GLN A C 1
ATOM 681 O O . GLN A 1 85 ? 4.717 11.548 -4.275 1.00 66.31 85 GLN A O 1
ATOM 686 N N . ARG A 1 86 ? 5.918 13.201 -3.331 1.00 57.38 86 ARG A N 1
ATOM 687 C CA . ARG A 1 86 ? 5.458 14.232 -4.259 1.00 57.38 86 ARG A CA 1
ATOM 688 C C . ARG A 1 86 ? 6.171 14.014 -5.582 1.00 57.38 86 ARG A C 1
ATOM 690 O O . ARG A 1 86 ? 7.399 14.089 -5.646 1.00 57.38 86 ARG A O 1
ATOM 697 N N . GLY A 1 87 ? 5.408 13.735 -6.627 1.00 53.56 87 GLY A N 1
ATOM 698 C CA . GLY A 1 87 ? 5.952 13.811 -7.969 1.00 53.56 87 GLY A CA 1
ATOM 699 C C . GLY A 1 87 ? 6.344 15.243 -8.338 1.00 53.56 87 GLY A C 1
ATOM 700 O O . GLY A 1 87 ? 5.908 16.204 -7.707 1.00 53.56 87 GLY A O 1
ATOM 701 N N . SER A 1 88 ? 7.155 15.389 -9.385 1.00 47.44 88 SER A N 1
ATOM 702 C CA . SER A 1 88 ? 7.500 16.685 -9.988 1.00 47.44 88 SER A CA 1
ATOM 703 C C . SER A 1 88 ? 6.301 17.393 -10.627 1.00 47.44 88 SER A C 1
ATOM 705 O O . SER A 1 88 ? 6.382 18.576 -10.941 1.00 47.44 88 SER A O 1
ATOM 707 N N . TYR A 1 89 ? 5.199 16.670 -10.828 1.00 49.97 89 TYR A N 1
ATOM 708 C CA . TYR A 1 89 ? 3.964 17.182 -11.394 1.00 49.97 89 TYR A CA 1
ATOM 709 C C . TYR A 1 89 ? 2.976 17.528 -10.283 1.00 49.97 89 TYR A C 1
ATOM 711 O O . TYR A 1 89 ? 2.638 16.675 -9.460 1.00 49.97 89 TYR A O 1
ATOM 719 N N . GLU A 1 90 ? 2.429 18.746 -10.333 1.00 51.16 90 GLU A N 1
ATOM 720 C CA . GLU A 1 90 ? 1.323 19.225 -9.483 1.00 51.16 90 GLU A CA 1
ATOM 721 C C . GLU A 1 90 ? 0.069 18.330 -9.544 1.00 51.16 90 GLU A C 1
ATOM 723 O O . GLU A 1 90 ? -0.870 18.536 -8.789 1.00 51.16 90 GLU A O 1
ATOM 728 N N . GLN A 1 91 ? 0.039 17.341 -10.441 1.00 49.00 91 GLN A N 1
ATOM 729 C CA . GLN A 1 91 ? -1.076 16.426 -10.683 1.00 49.00 91 GLN A CA 1
ATOM 730 C C . GLN A 1 91 ? -0.937 15.080 -9.973 1.00 49.00 91 GLN A C 1
ATOM 732 O O . GLN A 1 91 ? -1.925 14.360 -9.846 1.00 49.00 91 GLN A O 1
ATOM 737 N N . LEU A 1 92 ? 0.246 14.739 -9.453 1.00 56.75 92 LEU A N 1
ATOM 738 C CA . LEU A 1 92 ? 0.437 13.511 -8.671 1.00 56.75 92 LEU A CA 1
ATOM 739 C C . LEU A 1 92 ? -0.104 13.653 -7.238 1.00 56.75 92 LEU A C 1
ATOM 741 O O . LEU A 1 92 ? 0.369 12.983 -6.321 1.00 56.75 92 LEU A O 1
ATOM 745 N N . LEU A 1 93 ? -1.099 14.530 -7.044 1.00 53.94 93 LEU A N 1
ATOM 746 C CA . LEU A 1 93 ? -1.785 14.764 -5.780 1.00 53.94 93 LEU A CA 1
ATOM 747 C C . LEU A 1 93 ? -2.466 13.465 -5.330 1.00 53.94 93 LEU A C 1
ATOM 749 O O . LEU A 1 93 ? -3.530 13.075 -5.807 1.00 53.94 93 LEU A O 1
ATOM 753 N N . GLY A 1 94 ? -1.732 12.802 -4.437 1.00 60.00 94 GLY A N 1
ATOM 754 C CA . GLY A 1 94 ? -2.036 11.608 -3.664 1.00 60.00 94 GLY A CA 1
ATOM 755 C C . GLY A 1 94 ? -2.148 10.294 -4.409 1.00 60.00 94 GLY A C 1
ATOM 756 O O . GLY A 1 94 ? -3.023 9.486 -4.132 1.00 60.00 94 GLY A O 1
ATOM 757 N N . TYR A 1 95 ? -1.157 10.018 -5.240 1.00 72.12 95 TYR A N 1
ATOM 758 C CA . TYR A 1 95 ? -0.766 8.635 -5.478 1.00 72.12 95 TYR A CA 1
ATOM 759 C C . TYR A 1 95 ? 0.386 8.240 -4.556 1.00 72.12 95 TYR A C 1
ATOM 761 O O . TYR A 1 95 ? 1.215 9.069 -4.179 1.00 72.12 95 TYR A O 1
ATOM 769 N N . TRP A 1 96 ? 0.444 6.958 -4.210 1.00 80.50 96 TRP A N 1
ATOM 770 C CA . TRP A 1 96 ? 1.541 6.367 -3.461 1.00 80.50 96 TRP A CA 1
ATOM 771 C C . TRP A 1 96 ? 2.473 5.587 -4.365 1.00 80.50 96 TRP A C 1
ATOM 773 O O . TRP A 1 96 ? 2.042 4.837 -5.240 1.00 80.50 96 TRP A O 1
ATOM 783 N N . ILE A 1 97 ? 3.762 5.740 -4.083 1.00 79.62 97 ILE A N 1
ATOM 784 C CA . ILE A 1 97 ? 4.833 4.971 -4.697 1.00 79.62 97 ILE A CA 1
ATOM 785 C C . ILE A 1 97 ? 5.488 4.164 -3.580 1.00 79.62 97 ILE A C 1
ATOM 787 O O . ILE A 1 97 ? 6.135 4.718 -2.692 1.00 79.62 97 ILE A O 1
ATOM 791 N N . PHE A 1 98 ? 5.331 2.845 -3.621 1.00 82.88 98 PHE A N 1
ATOM 792 C C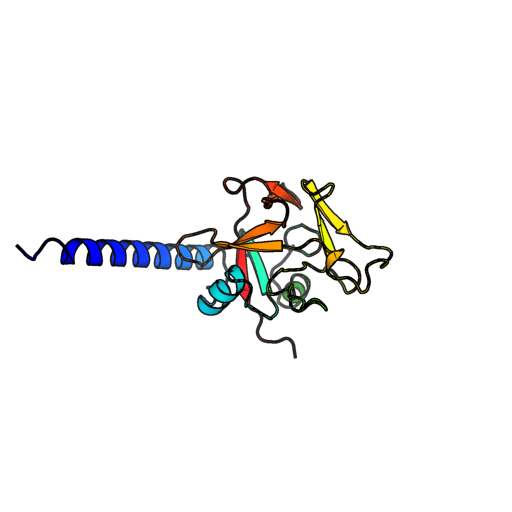A . PHE A 1 98 ? 5.957 1.944 -2.657 1.00 82.88 98 PHE A CA 1
ATOM 793 C C . PHE A 1 98 ? 7.415 1.689 -3.062 1.00 82.88 98 PHE A C 1
ATOM 795 O O . PHE A 1 98 ? 7.699 0.887 -3.953 1.00 82.88 98 PHE A O 1
ATOM 802 N N . ARG A 1 99 ? 8.351 2.422 -2.446 1.00 79.19 99 ARG A N 1
ATOM 803 C CA . ARG A 1 99 ? 9.797 2.338 -2.712 1.00 79.19 99 ARG A CA 1
ATOM 804 C C . ARG A 1 99 ? 10.512 1.409 -1.736 1.00 79.19 99 ARG A C 1
ATOM 806 O O . ARG A 1 99 ? 10.350 1.562 -0.533 1.00 79.19 99 ARG A O 1
ATOM 813 N N . ALA A 1 100 ? 11.364 0.526 -2.257 1.00 76.38 100 ALA A N 1
ATOM 814 C CA . ALA A 1 100 ? 12.329 -0.211 -1.434 1.00 76.38 100 ALA A CA 1
ATOM 815 C C . ALA A 1 100 ? 13.613 0.606 -1.203 1.00 76.38 100 ALA A C 1
ATOM 817 O O . ALA A 1 100 ? 14.284 0.462 -0.188 1.00 76.38 100 ALA A O 1
ATOM 818 N N . ASN A 1 101 ? 13.973 1.472 -2.157 1.00 76.31 101 ASN A N 1
ATOM 819 C CA . ASN A 1 101 ? 15.086 2.415 -2.049 1.00 76.31 101 ASN A CA 1
ATOM 820 C C . ASN A 1 101 ? 14.907 3.574 -3.052 1.00 76.31 101 ASN A C 1
ATOM 822 O O . ASN A 1 101 ? 13.876 3.691 -3.712 1.00 76.31 101 ASN A O 1
ATOM 826 N N . THR A 1 102 ? 15.916 4.442 -3.183 1.00 73.44 102 THR A N 1
ATOM 827 C CA . THR A 1 102 ? 15.897 5.607 -4.090 1.00 73.44 102 THR A CA 1
ATOM 828 C C . THR A 1 102 ? 15.669 5.242 -5.559 1.00 73.44 102 THR A C 1
ATOM 830 O O . THR A 1 102 ? 15.192 6.076 -6.329 1.00 73.44 102 THR A O 1
ATOM 833 N N . TYR A 1 103 ? 16.006 4.016 -5.954 1.00 77.69 103 TYR A N 1
ATOM 834 C CA . TYR A 1 103 ? 16.011 3.578 -7.343 1.00 77.69 103 TYR A CA 1
ATOM 835 C C . TYR A 1 103 ? 14.897 2.593 -7.669 1.00 77.69 103 TYR A C 1
ATOM 837 O O . TYR A 1 103 ? 14.429 2.591 -8.800 1.00 77.69 103 TYR A O 1
ATOM 845 N N . GLN A 1 104 ? 14.453 1.794 -6.701 1.00 81.38 104 GLN A N 1
ATOM 846 C CA . GLN A 1 104 ? 13.511 0.707 -6.933 1.00 81.38 104 GLN A CA 1
ATOM 847 C C . GLN A 1 104 ? 12.167 0.951 -6.256 1.00 81.38 104 GLN A C 1
ATOM 849 O O . GLN A 1 104 ? 12.093 1.312 -5.077 1.00 81.38 104 GLN A O 1
ATOM 854 N N . CYS A 1 105 ? 11.099 0.665 -6.994 1.00 83.75 105 CYS A N 1
ATOM 855 C CA . CYS A 1 105 ? 9.736 0.631 -6.483 1.00 83.75 105 CYS A CA 1
ATOM 856 C C . CYS A 1 105 ? 9.026 -0.656 -6.856 1.00 83.75 105 CYS A C 1
ATOM 858 O O . CYS A 1 105 ? 9.500 -1.457 -7.662 1.00 83.75 105 CYS A O 1
ATOM 860 N N . TRP A 1 106 ? 7.858 -0.818 -6.262 1.00 88.25 106 TRP A N 1
ATOM 861 C CA . TRP A 1 106 ? 6.920 -1.853 -6.630 1.00 88.25 106 TRP A CA 1
ATOM 862 C C . TRP A 1 106 ? 6.366 -1.632 -8.029 1.00 88.25 106 TRP A C 1
ATOM 864 O O . TRP A 1 106 ? 6.061 -0.505 -8.417 1.00 88.25 106 TRP A O 1
ATOM 874 N N . GLN A 1 107 ? 6.212 -2.737 -8.750 1.00 90.00 107 GLN A N 1
ATOM 875 C CA . GLN A 1 107 ? 5.468 -2.811 -9.997 1.00 90.00 107 GLN A CA 1
ATOM 876 C C . GLN A 1 107 ? 4.778 -4.172 -10.101 1.00 90.00 107 GLN A C 1
ATOM 878 O O . GLN A 1 107 ? 5.388 -5.206 -9.831 1.00 90.00 107 GLN A O 1
ATOM 883 N N . ALA A 1 108 ? 3.519 -4.185 -10.512 1.00 90.62 108 ALA A N 1
ATOM 884 C CA . ALA A 1 108 ? 2.788 -5.357 -10.936 1.00 90.62 108 ALA A CA 1
ATOM 885 C C . ALA A 1 108 ? 3.225 -5.757 -12.351 1.00 90.62 108 ALA A C 1
ATOM 887 O O . ALA A 1 108 ? 3.142 -4.992 -13.318 1.00 90.62 108 ALA A O 1
ATOM 888 N N . VAL A 1 109 ? 3.668 -7.002 -12.501 1.00 89.38 109 VAL A N 1
ATOM 889 C CA . VAL A 1 109 ? 4.048 -7.539 -13.811 1.00 89.38 109 VAL A CA 1
ATOM 890 C C . VAL A 1 109 ? 2.851 -7.486 -14.765 1.00 89.38 109 VAL A C 1
ATOM 892 O O . VAL A 1 109 ? 1.790 -8.017 -14.460 1.00 89.38 109 VAL A O 1
ATOM 895 N N . ARG A 1 110 ? 3.040 -6.890 -15.954 1.00 85.94 110 ARG A N 1
ATOM 896 C CA . ARG A 1 110 ? 2.006 -6.758 -17.005 1.00 85.94 110 ARG A CA 1
ATOM 897 C C . ARG A 1 110 ? 0.718 -6.085 -16.506 1.00 85.94 110 ARG A C 1
ATOM 899 O O . ARG A 1 110 ? -0.373 -6.544 -16.838 1.00 85.94 110 ARG A O 1
ATOM 906 N N . ALA A 1 111 ? 0.853 -5.021 -15.715 1.00 83.88 111 ALA A N 1
ATOM 907 C CA . ALA A 1 111 ? -0.229 -4.269 -15.069 1.00 83.88 111 ALA A CA 1
ATOM 908 C C . ALA A 1 111 ? -0.985 -5.031 -13.969 1.00 83.88 111 ALA A C 1
ATOM 910 O O . ALA A 1 111 ? -1.464 -4.398 -13.036 1.00 83.88 111 ALA A O 1
ATOM 911 N N . ASN A 1 112 ? -1.070 -6.363 -14.043 1.00 87.31 112 ASN A N 1
ATOM 912 C CA . ASN A 1 112 ? -1.758 -7.209 -13.076 1.00 87.31 112 ASN A CA 1
ATOM 913 C C . ASN A 1 112 ? -0.959 -8.501 -12.879 1.00 87.31 112 ASN A C 1
ATOM 915 O O . ASN A 1 112 ? -0.809 -9.286 -13.819 1.00 87.31 112 ASN A O 1
ATOM 919 N N . GLY A 1 113 ? -0.479 -8.760 -11.667 1.00 89.69 113 GLY A N 1
ATOM 920 C CA . GLY A 1 113 ? 0.297 -9.964 -11.401 1.00 89.69 113 GLY A CA 1
ATOM 921 C C . GLY A 1 113 ? 1.196 -9.865 -10.175 1.00 89.69 113 GLY A C 1
ATOM 922 O O . GLY A 1 113 ? 0.947 -9.055 -9.277 1.00 89.69 113 GLY A O 1
ATOM 923 N N . PRO A 1 114 ? 2.246 -10.704 -10.121 1.00 92.06 114 PRO A N 1
ATOM 924 C CA . PRO A 1 114 ? 3.254 -10.628 -9.078 1.00 92.06 114 PRO A CA 1
ATOM 925 C C . PRO A 1 114 ? 3.856 -9.230 -8.982 1.00 92.06 114 PRO A C 1
ATOM 927 O O . PRO A 1 114 ? 4.105 -8.587 -10.005 1.00 92.06 114 PRO A O 1
ATOM 930 N N . LEU A 1 115 ? 4.091 -8.782 -7.751 1.00 91.00 115 LEU A N 1
ATOM 931 C CA . LEU A 1 115 ? 4.823 -7.553 -7.498 1.00 91.00 115 LEU A CA 1
ATOM 932 C C . LEU A 1 115 ? 6.328 -7.825 -7.609 1.00 91.00 115 LEU A C 1
ATOM 934 O O . LEU A 1 115 ? 6.821 -8.844 -7.124 1.00 91.00 115 LEU A O 1
ATOM 938 N N . ILE A 1 116 ? 7.043 -6.927 -8.279 1.00 90.56 116 ILE A N 1
ATOM 939 C CA . ILE A 1 116 ? 8.494 -6.978 -8.471 1.00 90.56 116 ILE A CA 1
ATOM 940 C C . ILE A 1 116 ? 9.137 -5.646 -8.098 1.00 90.56 116 ILE A C 1
ATOM 942 O O . ILE A 1 116 ? 8.471 -4.609 -8.057 1.00 90.56 116 ILE A O 1
ATOM 946 N N . LEU A 1 117 ? 10.449 -5.676 -7.841 1.00 88.38 117 LEU A N 1
ATOM 947 C CA . LEU A 1 117 ? 11.245 -4.460 -7.725 1.00 88.38 117 LEU A CA 1
ATOM 948 C C . LEU A 1 117 ? 11.618 -4.026 -9.133 1.00 88.38 117 LEU A C 1
ATOM 950 O O . LEU A 1 117 ? 12.492 -4.615 -9.773 1.00 88.38 117 LEU A O 1
ATOM 954 N N . TRP A 1 118 ? 10.921 -3.012 -9.620 1.00 86.25 118 TRP A N 1
ATOM 955 C CA . TRP A 1 118 ? 11.201 -2.414 -10.909 1.00 86.25 118 TRP A CA 1
ATOM 956 C C . TRP A 1 118 ? 12.315 -1.371 -10.798 1.00 86.25 118 TRP A C 1
ATOM 958 O O . TRP A 1 118 ? 12.668 -0.920 -9.708 1.00 86.25 118 TRP A O 1
ATOM 968 N N . ASN A 1 119 ? 12.887 -1.014 -11.946 1.00 81.06 119 ASN A N 1
ATOM 969 C CA . ASN A 1 119 ? 13.997 -0.079 -12.081 1.00 81.06 119 ASN A CA 1
ATOM 970 C C . ASN A 1 119 ? 15.313 -0.493 -11.366 1.00 81.06 119 ASN A C 1
ATOM 972 O O . ASN A 1 119 ? 15.986 0.368 -10.794 1.00 81.06 119 ASN A O 1
ATOM 976 N N . PRO A 1 120 ? 15.745 -1.777 -11.412 1.00 75.75 120 PRO A N 1
ATOM 977 C CA . PRO A 1 120 ? 17.013 -2.192 -10.796 1.00 75.75 120 PRO A CA 1
ATOM 978 C C . PRO A 1 120 ? 18.226 -1.455 -11.389 1.00 75.75 120 PRO A C 1
ATOM 980 O O . PRO A 1 120 ? 19.179 -1.151 -10.679 1.00 75.75 120 PRO A O 1
ATOM 983 N N . GLU A 1 121 ? 18.163 -1.096 -12.672 1.00 77.12 121 GLU A N 1
ATOM 984 C CA . GLU A 1 121 ? 19.211 -0.350 -13.385 1.00 77.12 121 GLU A CA 1
ATOM 985 C C . GLU A 1 121 ? 19.102 1.170 -13.192 1.00 77.12 121 GLU A C 1
ATOM 987 O O . GLU A 1 121 ? 19.954 1.935 -13.639 1.00 77.12 121 GLU A O 1
ATOM 992 N N . SER A 1 122 ? 18.080 1.632 -12.465 1.00 70.81 122 SER A N 1
ATOM 993 C CA . SER A 1 122 ? 17.881 3.043 -12.142 1.00 70.81 122 SER A CA 1
ATOM 994 C C . SER A 1 122 ? 17.722 3.959 -13.373 1.00 70.81 122 SER A C 1
ATOM 996 O O . SER A 1 122 ? 18.183 5.101 -13.374 1.00 70.81 122 SER A O 1
ATOM 998 N N . HIS A 1 123 ? 17.082 3.483 -14.436 1.00 69.00 123 HIS A N 1
ATOM 999 C CA . HIS A 1 123 ? 16.799 4.260 -15.644 1.00 69.00 123 HIS A CA 1
ATOM 1000 C C . HIS A 1 123 ? 15.660 5.278 -15.453 1.00 69.00 123 HIS A C 1
ATOM 1002 O O . HIS A 1 123 ? 15.698 6.348 -16.050 1.00 69.00 123 HIS A O 1
ATOM 1008 N N . ALA A 1 124 ? 14.711 5.024 -14.549 1.00 64.38 124 ALA A N 1
ATOM 1009 C CA . ALA A 1 124 ? 13.560 5.899 -14.286 1.00 64.38 124 ALA A CA 1
ATOM 1010 C C . ALA A 1 124 ? 13.792 6.938 -13.162 1.00 64.38 124 ALA A C 1
ATOM 1012 O O . ALA A 1 124 ? 12.860 7.343 -12.468 1.00 64.38 124 ALA A O 1
ATOM 1013 N N . LYS A 1 125 ? 15.049 7.361 -12.941 1.00 59.12 125 LYS A N 1
ATOM 1014 C CA . LYS A 1 125 ? 15.502 8.160 -11.773 1.00 59.12 125 LYS A CA 1
ATOM 1015 C C . LYS A 1 125 ? 14.737 9.468 -11.514 1.00 59.12 125 LYS A C 1
ATOM 1017 O O . LYS A 1 125 ? 14.851 10.000 -10.412 1.00 59.12 125 LYS A O 1
ATOM 1022 N N . SER A 1 126 ? 13.990 9.993 -12.480 1.00 58.28 126 SER A N 1
ATOM 1023 C CA . SER A 1 126 ? 13.462 11.360 -12.410 1.00 58.28 126 SER A CA 1
ATOM 1024 C C . SER A 1 126 ? 12.082 11.582 -13.023 1.00 58.28 126 SER A C 1
ATOM 1026 O O . SER A 1 126 ? 11.604 12.709 -12.941 1.00 58.28 126 SER A O 1
ATOM 1028 N N . ASN A 1 127 ? 11.425 10.564 -13.590 1.00 65.06 127 ASN A N 1
ATOM 1029 C CA . ASN A 1 127 ? 10.049 10.709 -14.065 1.00 65.06 127 ASN A CA 1
ATOM 1030 C C . ASN A 1 127 ? 9.097 9.847 -13.226 1.00 65.06 127 ASN A C 1
ATOM 1032 O O . ASN A 1 127 ? 8.969 8.660 -13.510 1.00 65.06 127 ASN A O 1
ATOM 1036 N N . PRO A 1 128 ? 8.445 10.416 -12.195 1.00 63.44 128 PRO A N 1
ATOM 1037 C CA . PRO A 1 128 ? 7.438 9.738 -11.377 1.00 63.44 128 PRO A CA 1
ATOM 1038 C C . PRO A 1 128 ? 6.300 9.082 -12.170 1.00 63.44 128 PRO A C 1
ATOM 1040 O O . PRO A 1 128 ? 5.693 8.143 -11.673 1.00 63.44 128 PRO A O 1
ATOM 1043 N N . GLU A 1 129 ? 6.024 9.541 -13.394 1.00 65.50 129 GLU A N 1
ATOM 1044 C CA . GLU A 1 129 ? 5.007 8.948 -14.273 1.00 65.50 129 GLU A CA 1
ATOM 1045 C C . GLU A 1 129 ? 5.395 7.557 -14.785 1.00 65.50 129 GLU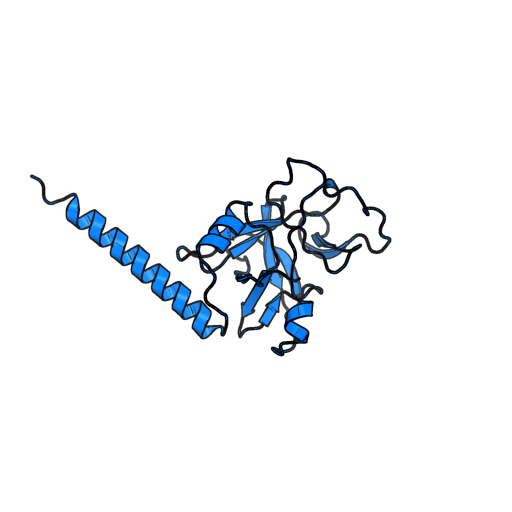 A C 1
ATOM 1047 O O . GLU A 1 129 ? 4.523 6.776 -15.154 1.00 65.50 129 GLU A O 1
ATOM 1052 N N . ASP A 1 130 ? 6.689 7.225 -14.773 1.00 71.19 130 ASP A N 1
ATOM 1053 C CA . ASP A 1 130 ? 7.152 5.893 -15.159 1.00 71.19 130 ASP A CA 1
ATOM 1054 C C . ASP A 1 130 ? 6.938 4.862 -14.030 1.00 71.19 130 ASP A C 1
ATOM 1056 O O . ASP A 1 130 ? 7.117 3.662 -14.234 1.00 71.19 130 ASP A O 1
ATOM 1060 N N . TRP A 1 131 ? 6.584 5.319 -12.824 1.00 79.12 131 TRP A N 1
ATOM 1061 C CA . TRP A 1 131 ? 6.464 4.494 -11.626 1.00 79.12 131 TRP A CA 1
ATOM 1062 C C . TRP A 1 131 ? 5.040 3.969 -11.536 1.00 79.12 131 TRP A C 1
ATOM 1064 O O . TRP A 1 131 ? 4.080 4.670 -11.860 1.00 79.12 131 TRP A O 1
ATOM 1074 N N . GLU A 1 132 ? 4.877 2.742 -11.043 1.00 84.94 132 GLU A N 1
ATOM 1075 C CA . GLU A 1 132 ? 3.531 2.275 -10.750 1.00 84.94 132 GLU A CA 1
ATOM 1076 C C . GLU A 1 132 ? 2.969 3.014 -9.538 1.00 84.94 132 GLU A C 1
ATOM 1078 O O . GLU A 1 132 ? 3.592 3.112 -8.477 1.00 84.94 132 GLU A O 1
ATOM 1083 N N . LEU A 1 133 ? 1.769 3.542 -9.738 1.00 86.19 133 LEU A N 1
ATOM 1084 C CA . LEU A 1 133 ? 1.050 4.340 -8.768 1.00 86.19 133 LEU A CA 1
ATOM 1085 C C . LEU A 1 133 ? -0.019 3.490 -8.081 1.00 86.19 133 LEU A C 1
ATOM 1087 O O . LEU A 1 133 ? -0.747 2.722 -8.721 1.00 86.19 133 LEU A O 1
ATOM 1091 N N . PHE A 1 134 ? -0.147 3.689 -6.774 1.00 89.12 134 PHE A N 1
ATOM 1092 C CA . PHE A 1 134 ? -1.124 3.013 -5.935 1.00 89.12 134 PHE A CA 1
ATOM 1093 C C . PHE A 1 134 ? -2.018 4.017 -5.211 1.00 89.12 134 PHE A C 1
ATOM 1095 O O . PHE A 1 134 ? -1.600 5.126 -4.879 1.00 89.12 134 PHE A O 1
ATOM 1102 N N . VAL A 1 135 ? -3.256 3.611 -4.954 1.00 89.75 135 VAL A N 1
ATOM 1103 C CA . VAL A 1 135 ? -4.245 4.369 -4.185 1.00 89.75 135 VAL A CA 1
ATOM 1104 C C . VAL A 1 135 ? -4.774 3.525 -3.035 1.00 89.75 135 VAL A C 1
ATOM 1106 O O . VAL A 1 135 ? -4.795 2.292 -3.110 1.00 89.75 135 VAL A O 1
ATOM 1109 N N . PHE A 1 136 ? -5.222 4.205 -1.984 1.00 92.62 136 PHE A N 1
ATOM 1110 C CA . PHE A 1 136 ? -5.850 3.577 -0.831 1.00 92.62 136 PHE A CA 1
ATOM 1111 C C . PHE A 1 136 ? -7.367 3.712 -0.895 1.00 92.62 136 PHE A C 1
ATOM 1113 O O . PHE A 1 136 ? -7.898 4.747 -1.285 1.00 92.62 136 PHE A O 1
ATOM 1120 N N . GLU A 1 137 ? -8.074 2.670 -0.473 1.00 94.25 137 GLU A N 1
ATOM 1121 C CA . GLU A 1 137 ? -9.531 2.678 -0.335 1.00 94.25 137 GLU A CA 1
ATOM 1122 C C . GLU A 1 137 ? -9.921 2.106 1.019 1.00 94.25 137 GLU A C 1
ATOM 1124 O O . GLU A 1 137 ? -9.253 1.203 1.507 1.00 94.25 137 GLU A O 1
ATOM 1129 N N . TYR A 1 138 ? -11.021 2.561 1.615 1.00 94.12 138 TYR A N 1
ATOM 1130 C CA . TYR A 1 138 ? -11.513 1.951 2.850 1.00 94.12 138 TYR A CA 1
ATOM 1131 C C . TYR A 1 138 ? -11.864 0.472 2.645 1.00 94.12 138 TYR A C 1
ATOM 1133 O O . TYR A 1 138 ? -12.659 0.123 1.761 1.00 94.12 138 TYR A O 1
ATOM 1141 N N . ALA A 1 139 ? -11.290 -0.388 3.486 1.00 93.31 139 ALA A N 1
ATOM 1142 C CA . ALA A 1 139 ? -11.611 -1.810 3.516 1.00 93.31 139 ALA A CA 1
ATOM 1143 C C . ALA A 1 139 ? -12.825 -2.110 4.399 1.00 93.31 139 ALA A C 1
ATOM 1145 O O . ALA A 1 139 ? -13.589 -3.028 4.105 1.00 93.31 139 ALA A O 1
ATOM 1146 N N . ASN A 1 140 ? -13.040 -1.302 5.439 1.00 88.00 140 ASN A N 1
ATOM 1147 C CA . ASN A 1 140 ? -14.159 -1.444 6.354 1.00 88.00 140 ASN A CA 1
ATOM 1148 C C . ASN A 1 140 ? -14.890 -0.106 6.594 1.00 88.00 140 ASN A C 1
ATOM 1150 O O . ASN A 1 140 ? -14.293 0.964 6.445 1.00 88.00 140 ASN A O 1
ATOM 1154 N N . PRO A 1 141 ? -16.176 -0.140 6.996 1.00 76.88 141 PRO A N 1
ATOM 1155 C CA . PRO A 1 141 ? -16.939 1.074 7.306 1.00 76.88 141 PRO A CA 1
ATOM 1156 C C . PRO A 1 141 ? -16.353 1.894 8.462 1.00 76.88 141 PRO A C 1
ATOM 1158 O O . PRO A 1 141 ? -16.505 3.111 8.504 1.00 76.88 141 PRO A O 1
ATOM 1161 N N . ALA A 1 142 ? -15.649 1.228 9.383 1.00 80.88 142 ALA A N 1
ATOM 1162 C CA . ALA A 1 142 ? -15.001 1.850 10.533 1.00 80.88 142 ALA A CA 1
ATOM 1163 C C . ALA A 1 142 ? -13.830 2.774 10.154 1.00 80.88 142 ALA A C 1
ATOM 1165 O O . ALA A 1 142 ? -13.378 3.558 10.986 1.00 80.88 142 ALA A O 1
ATOM 1166 N N . GLY A 1 143 ? -13.310 2.658 8.927 1.00 82.44 143 GLY A N 1
ATOM 1167 C CA . GLY A 1 143 ? -12.178 3.448 8.455 1.00 82.44 143 GLY A CA 1
ATOM 1168 C C . GLY A 1 143 ? -10.860 3.126 9.159 1.00 82.44 143 GLY A C 1
ATOM 1169 O O . GLY A 1 143 ? -9.967 3.968 9.194 1.00 82.44 143 GLY A O 1
ATOM 1170 N N . THR A 1 144 ? -10.737 1.931 9.741 1.00 86.62 144 THR A N 1
ATOM 1171 C CA . THR A 1 144 ? -9.512 1.477 10.421 1.00 86.62 144 THR A CA 1
ATOM 1172 C C . THR A 1 144 ? -8.619 0.646 9.513 1.00 86.62 144 THR A C 1
ATOM 1174 O O . THR A 1 144 ? -7.460 0.414 9.842 1.00 86.62 144 THR A O 1
ATOM 1177 N N . GLU A 1 145 ? -9.148 0.195 8.379 1.00 92.69 145 GLU A N 1
ATOM 1178 C CA . GLU A 1 145 ? -8.418 -0.612 7.415 1.00 92.69 145 GLU A CA 1
ATOM 1179 C C . GLU A 1 145 ? -8.543 -0.052 6.007 1.00 92.69 145 GLU A C 1
ATOM 1181 O O . GLU A 1 145 ? -9.557 0.547 5.627 1.00 92.69 145 GLU A O 1
ATOM 1186 N N . VAL A 1 146 ? -7.510 -0.305 5.211 1.00 95.31 146 VAL A N 1
ATOM 1187 C CA . VAL A 1 146 ? -7.420 0.126 3.824 1.00 95.31 146 VAL A CA 1
ATOM 1188 C C . VAL A 1 146 ? -7.059 -1.026 2.897 1.00 95.31 146 VAL A C 1
ATOM 1190 O O . VAL A 1 146 ? -6.272 -1.905 3.238 1.00 95.31 146 VAL A O 1
ATOM 1193 N N . PHE A 1 147 ? -7.614 -0.998 1.695 1.00 96.56 147 PHE A N 1
ATOM 1194 C CA . PHE A 1 147 ? -7.122 -1.746 0.552 1.00 96.56 147 PHE A CA 1
ATOM 1195 C C . PHE A 1 147 ? -6.098 -0.915 -0.214 1.00 96.56 147 PHE A C 1
ATOM 1197 O O . PHE A 1 147 ? -6.149 0.315 -0.201 1.00 96.56 147 PHE A O 1
ATOM 1204 N N . ILE A 1 148 ? -5.217 -1.601 -0.938 1.00 95.19 148 ILE A N 1
ATOM 1205 C CA . ILE A 1 148 ? -4.275 -0.991 -1.877 1.00 95.19 148 ILE A CA 1
ATOM 1206 C C . ILE A 1 148 ? -4.6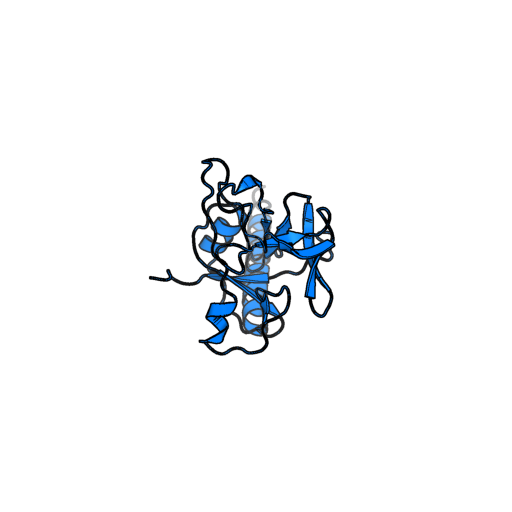91 -1.414 -3.278 1.00 95.19 148 ILE A C 1
ATOM 1208 O O . ILE A 1 148 ? -4.799 -2.612 -3.556 1.00 95.19 148 ILE A O 1
ATOM 1212 N N . ARG A 1 149 ? -4.911 -0.441 -4.159 1.00 94.44 149 ARG A N 1
ATOM 1213 C CA . ARG A 1 149 ? -5.273 -0.672 -5.557 1.00 94.44 149 ARG A CA 1
ATOM 1214 C C . ARG A 1 149 ? -4.280 0.028 -6.468 1.00 94.44 149 ARG A C 1
ATOM 1216 O O . ARG A 1 149 ? -3.922 1.173 -6.212 1.00 94.44 149 ARG A O 1
ATOM 1223 N N . ASN A 1 150 ? -3.851 -0.626 -7.539 1.00 91.25 150 ASN A N 1
ATOM 1224 C CA . ASN A 1 150 ? -3.066 0.055 -8.561 1.00 91.25 150 ASN A CA 1
ATOM 1225 C C . ASN A 1 150 ? -3.955 0.888 -9.500 1.00 91.25 150 ASN A C 1
ATOM 1227 O O . ASN A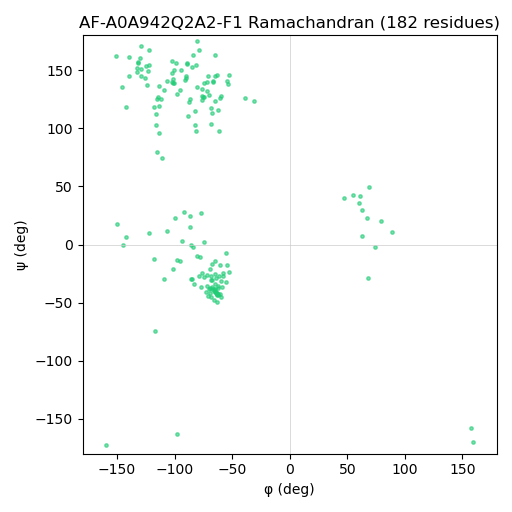 1 150 ? -5.186 0.759 -9.539 1.00 91.25 150 ASN A O 1
ATOM 1231 N N . ILE A 1 151 ? -3.330 1.743 -10.304 1.00 87.00 151 ILE A N 1
ATOM 1232 C CA . ILE A 1 151 ? -4.039 2.560 -11.303 1.00 87.00 151 ILE A CA 1
ATOM 1233 C C . ILE A 1 151 ? -4.790 1.739 -12.362 1.00 87.00 151 ILE A C 1
ATOM 1235 O O . ILE A 1 151 ? -5.707 2.255 -12.996 1.00 87.00 151 ILE A O 1
ATOM 1239 N N . HIS A 1 152 ? -4.465 0.454 -12.517 1.00 89.75 152 HIS A N 1
ATOM 1240 C CA . HIS A 1 152 ? -5.131 -0.465 -13.443 1.00 89.75 152 HIS A CA 1
ATOM 1241 C C . HIS A 1 152 ? -6.390 -1.125 -12.861 1.00 89.75 152 HIS A C 1
ATOM 1243 O O . HIS A 1 152 ? -7.069 -1.886 -13.551 1.00 89.75 152 HIS A O 1
ATOM 1249 N N . GLY A 1 153 ? -6.736 -0.821 -11.608 1.00 92.00 153 GLY A N 1
ATOM 1250 C CA . GLY A 1 153 ? -7.980 -1.269 -10.989 1.00 92.00 153 GLY A CA 1
ATOM 1251 C C . GLY A 1 153 ? -7.894 -2.626 -10.287 1.00 92.00 153 GLY A C 1
ATOM 1252 O O . GLY A 1 153 ? -8.935 -3.167 -9.910 1.00 92.00 153 GLY A O 1
ATOM 1253 N N . ARG A 1 154 ? -6.692 -3.188 -10.100 1.00 96.31 154 ARG A N 1
ATOM 1254 C CA . ARG A 1 154 ? -6.490 -4.431 -9.342 1.00 96.31 154 ARG A CA 1
ATOM 1255 C C . ARG A 1 154 ? -5.957 -4.157 -7.953 1.00 96.31 154 ARG A C 1
ATOM 1257 O O . ARG A 1 154 ? -5.239 -3.188 -7.716 1.00 96.31 154 ARG A O 1
ATOM 1264 N N . TYR A 1 155 ? -6.360 -5.025 -7.039 1.00 97.31 155 TYR A N 1
ATOM 1265 C CA . TYR A 1 155 ? -6.049 -4.914 -5.630 1.00 97.31 155 TYR A CA 1
ATOM 1266 C C . TYR A 1 155 ? -4.895 -5.832 -5.250 1.00 97.31 155 TYR A C 1
ATOM 1268 O O . TYR A 1 155 ? -4.703 -6.910 -5.826 1.00 97.31 155 TYR A O 1
ATOM 1276 N N . VAL A 1 156 ? -4.155 -5.401 -4.235 1.00 96.44 156 VAL A N 1
ATOM 1277 C CA . VAL A 1 156 ? -3.143 -6.224 -3.586 1.00 96.44 156 VAL A CA 1
ATOM 1278 C C . VAL A 1 156 ? -3.834 -7.310 -2.758 1.00 96.44 156 VAL A C 1
ATOM 1280 O O . VAL A 1 156 ? -4.736 -7.015 -1.977 1.00 96.44 156 VAL A O 1
ATOM 1283 N N . ARG A 1 157 ? -3.399 -8.565 -2.897 1.00 96.44 157 ARG A N 1
ATOM 1284 C CA . ARG A 1 157 ? -3.793 -9.688 -2.032 1.00 96.44 157 ARG A CA 1
ATOM 1285 C C . ARG A 1 157 ? -2.581 -10.474 -1.566 1.00 96.44 157 ARG A C 1
ATOM 1287 O O . ARG A 1 157 ? -1.550 -10.492 -2.240 1.00 96.44 157 ARG A O 1
ATOM 1294 N N . TYR A 1 158 ? -2.727 -11.179 -0.450 1.00 94.62 158 TYR A N 1
ATOM 1295 C CA . TYR A 1 158 ? -1.703 -12.105 0.013 1.00 94.62 158 TYR A CA 1
ATOM 1296 C C . TYR A 1 158 ? -1.833 -13.453 -0.708 1.00 94.62 158 TYR A C 1
ATOM 1298 O O . TYR A 1 158 ? -2.821 -14.171 -0.563 1.00 94.62 158 TYR A O 1
ATOM 1306 N N . ALA A 1 159 ? -0.823 -13.795 -1.497 1.00 94.19 159 ALA A N 1
ATOM 1307 C CA . ALA A 1 159 ? -0.641 -15.076 -2.162 1.00 94.19 159 ALA A CA 1
ATOM 1308 C C . ALA A 1 159 ? 0.615 -15.731 -1.579 1.00 94.19 159 ALA A C 1
ATOM 1310 O O . ALA A 1 159 ? 1.699 -15.633 -2.155 1.00 94.19 159 ALA A O 1
ATOM 1311 N N . SER A 1 160 ? 0.459 -16.336 -0.394 1.00 90.25 160 SER A N 1
ATOM 1312 C CA . SER A 1 160 ? 1.570 -16.860 0.409 1.00 90.25 160 SER A CA 1
ATOM 1313 C C . SER A 1 160 ? 2.661 -17.520 -0.455 1.00 90.25 160 SER A C 1
ATOM 1315 O O . SER A 1 160 ? 2.339 -18.403 -1.255 1.00 90.25 160 SER A O 1
ATOM 1317 N N . PRO A 1 161 ? 3.935 -17.104 -0.313 1.00 91.69 161 PRO A N 1
ATOM 1318 C CA . PRO A 1 161 ? 4.468 -16.270 0.770 1.00 91.69 161 PRO A CA 1
ATOM 1319 C C . PRO A 1 161 ? 4.496 -14.755 0.491 1.00 91.69 161 PRO A C 1
ATOM 1321 O O . PRO A 1 161 ? 4.987 -14.009 1.339 1.00 91.69 161 PRO A O 1
ATOM 1324 N N . VAL A 1 162 ? 3.989 -14.296 -0.658 1.00 93.19 162 VAL A N 1
ATOM 1325 C CA . VAL A 1 162 ? 4.143 -12.910 -1.136 1.00 93.19 162 VAL A CA 1
ATOM 1326 C C . VAL A 1 162 ? 2.807 -12.211 -1.383 1.00 93.19 162 VAL A C 1
ATOM 1328 O O . VAL A 1 162 ? 1.751 -12.830 -1.441 1.00 93.19 162 VAL A O 1
ATOM 1331 N N . PHE A 1 163 ? 2.849 -10.901 -1.559 1.00 93.88 163 PHE A N 1
ATOM 1332 C CA . PHE A 1 163 ? 1.758 -10.081 -2.041 1.00 93.88 163 PHE A CA 1
ATOM 1333 C C . PHE A 1 163 ? 1.826 -9.956 -3.562 1.00 93.88 163 PHE A C 1
ATOM 1335 O O . PHE A 1 163 ? 2.895 -9.846 -4.163 1.00 93.88 163 PHE A O 1
ATOM 1342 N N . VAL A 1 164 ? 0.655 -9.974 -4.187 1.00 95.56 164 VAL A N 1
ATOM 1343 C CA . VAL A 1 164 ? 0.480 -9.824 -5.636 1.00 95.56 164 VAL A CA 1
ATOM 1344 C C . VAL A 1 164 ? -0.630 -8.816 -5.905 1.00 95.56 164 VAL A C 1
ATOM 1346 O O . VAL A 1 164 ? -1.533 -8.667 -5.083 1.00 95.56 164 VAL A O 1
ATOM 1349 N N . CYS A 1 165 ? -0.578 -8.128 -7.043 1.00 96.19 165 CYS A N 1
ATOM 1350 C CA . CYS A 1 165 ? -1.562 -7.127 -7.449 1.00 96.19 165 CYS A CA 1
ATOM 1351 C C . CYS A 1 165 ? -2.376 -7.649 -8.635 1.00 96.19 165 CYS A C 1
ATOM 1353 O O . CYS A 1 165 ? -2.150 -7.294 -9.790 1.00 96.19 165 CYS A O 1
ATOM 1355 N N . ASP A 1 166 ? -3.286 -8.576 -8.362 1.00 96.75 166 ASP A N 1
ATOM 1356 C CA . ASP A 1 166 ? -4.124 -9.209 -9.379 1.00 96.75 166 ASP A CA 1
ATOM 1357 C C . ASP A 1 166 ? -5.554 -9.456 -8.894 1.00 96.75 166 ASP A C 1
ATOM 1359 O O . ASP A 1 166 ? -6.320 -10.088 -9.617 1.00 96.75 166 ASP A O 1
ATOM 1363 N N . ALA A 1 167 ? -5.936 -8.973 -7.709 1.00 97.25 167 ALA A N 1
ATOM 1364 C CA . ALA A 1 167 ? -7.203 -9.305 -7.070 1.00 97.25 167 ALA A CA 1
ATOM 1365 C C . ALA A 1 167 ? -8.334 -8.353 -7.469 1.00 97.25 167 ALA A C 1
ATOM 1367 O O . ALA A 1 167 ? -8.110 -7.208 -7.871 1.00 97.25 167 ALA A O 1
ATOM 1368 N N . ASP A 1 168 ? -9.569 -8.837 -7.352 1.00 97.19 168 ASP A N 1
ATOM 1369 C CA . ASP A 1 168 ? -10.723 -7.956 -7.218 1.00 97.19 168 ASP A CA 1
ATOM 1370 C C . ASP A 1 168 ? -10.851 -7.486 -5.760 1.00 97.19 168 ASP A C 1
ATOM 1372 O O . ASP A 1 168 ? -10.108 -7.920 -4.878 1.00 97.19 168 ASP A O 1
ATOM 1376 N N . ARG A 1 169 ? -11.803 -6.587 -5.500 1.00 95.88 169 ARG A N 1
ATOM 1377 C CA . ARG A 1 169 ? -12.005 -6.031 -4.158 1.00 95.88 169 ARG A CA 1
ATOM 1378 C C . ARG A 1 169 ? -12.384 -7.098 -3.126 1.00 95.88 169 ARG A C 1
ATOM 1380 O O . ARG A 1 169 ? -11.985 -6.986 -1.976 1.00 95.88 169 ARG A O 1
ATOM 1387 N N . ALA A 1 170 ? -13.154 -8.113 -3.523 1.00 95.69 170 ALA A N 1
ATOM 1388 C CA . ALA A 1 170 ? -13.642 -9.152 -2.615 1.00 95.69 170 ALA A CA 1
ATOM 1389 C C . ALA A 1 170 ? -12.517 -10.059 -2.093 1.00 95.69 170 ALA A C 1
AT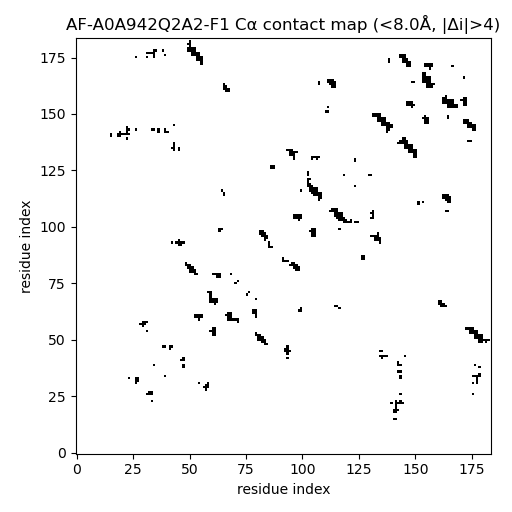OM 1391 O O . ALA A 1 170 ? -12.633 -10.606 -1.001 1.00 95.69 170 ALA A O 1
ATOM 1392 N N . ASN A 1 171 ? -11.433 -10.195 -2.861 1.00 96.69 171 ASN A N 1
ATOM 1393 C CA . ASN A 1 171 ? -10.263 -10.997 -2.508 1.00 96.69 171 ASN A CA 1
ATOM 1394 C C . ASN A 1 171 ? -9.040 -10.143 -2.121 1.00 96.69 171 ASN A C 1
ATOM 1396 O O . ASN A 1 171 ? -7.926 -10.667 -2.054 1.00 96.69 171 ASN A O 1
ATOM 1400 N N . ALA A 1 172 ? -9.223 -8.836 -1.915 1.00 97.44 172 ALA A N 1
ATOM 1401 C CA . ALA A 1 172 ? -8.152 -7.918 -1.552 1.00 97.44 172 ALA A CA 1
ATOM 1402 C C . ALA A 1 172 ? -7.677 -8.148 -0.108 1.00 97.44 172 ALA A C 1
ATOM 1404 O O . ALA A 1 172 ? -8.466 -8.446 0.786 1.00 97.44 172 ALA A O 1
ATOM 1405 N N . ALA A 1 173 ? -6.379 -7.961 0.128 1.00 96.00 173 ALA A N 1
ATOM 1406 C CA . ALA A 1 173 ? -5.828 -7.877 1.474 1.00 96.00 173 ALA A CA 1
ATOM 1407 C C . ALA A 1 173 ? -6.159 -6.506 2.075 1.00 96.00 173 ALA A C 1
ATOM 1409 O O . ALA A 1 173 ? -5.869 -5.480 1.454 1.00 96.00 173 ALA A O 1
ATOM 1410 N N . SER A 1 174 ? -6.740 -6.492 3.275 1.00 95.19 174 SER A N 1
ATOM 1411 C CA . SER A 1 174 ? -6.923 -5.274 4.061 1.00 95.19 174 SER A CA 1
ATOM 1412 C C . SER A 1 174 ? -5.722 -5.034 4.971 1.00 95.19 174 SER A C 1
ATOM 1414 O O . SER A 1 174 ? -5.120 -5.972 5.486 1.00 95.19 174 SER A O 1
ATOM 1416 N N . PHE A 1 175 ? -5.352 -3.769 5.145 1.00 94.62 175 PHE A N 1
ATOM 1417 C CA . PHE A 1 175 ? -4.206 -3.366 5.948 1.00 94.62 175 PHE A CA 1
ATOM 1418 C C . PHE A 1 175 ? -4.613 -2.343 6.999 1.00 94.62 175 PHE A C 1
ATOM 1420 O O . PHE A 1 175 ? -5.395 -1.441 6.709 1.00 94.62 175 PHE A O 1
ATOM 1427 N N . VAL A 1 176 ? -4.020 -2.426 8.186 1.00 93.75 176 VAL A N 1
ATOM 1428 C CA . VAL A 1 176 ? -4.107 -1.393 9.223 1.00 93.75 176 VAL A CA 1
ATOM 1429 C C . VAL A 1 176 ? -2.967 -0.391 8.994 1.00 93.75 176 VAL A C 1
ATOM 1431 O O . VAL A 1 176 ? -1.800 -0.757 9.172 1.00 93.75 176 VAL A O 1
ATOM 1434 N N . PRO A 1 177 ? -3.249 0.854 8.566 1.00 92.62 177 PRO A N 1
ATOM 1435 C CA . PRO A 1 177 ? -2.211 1.854 8.371 1.00 92.62 177 PRO A CA 1
ATOM 1436 C C . PRO A 1 177 ? -1.745 2.393 9.723 1.00 92.62 177 PRO A C 1
ATOM 1438 O O . PRO A 1 177 ? -2.537 2.896 10.517 1.00 92.62 177 PRO A O 1
ATOM 1441 N N . GLU A 1 178 ? -0.442 2.350 9.967 1.00 91.50 178 GLU A N 1
ATOM 1442 C CA . GLU A 1 178 ? 0.163 2.994 11.124 1.00 91.50 178 GLU A CA 1
ATOM 1443 C C . GLU A 1 178 ? 1.058 4.144 10.669 1.00 91.50 178 GLU A C 1
ATOM 1445 O O . GLU A 1 178 ? 2.019 3.954 9.922 1.00 91.50 178 GLU A O 1
ATOM 1450 N N . PHE A 1 179 ? 0.714 5.348 11.118 1.00 89.88 179 PHE A N 1
ATOM 1451 C CA . PHE A 1 179 ? 1.369 6.586 10.717 1.00 89.88 179 PHE A CA 1
ATOM 1452 C C . PHE A 1 179 ? 2.577 6.857 11.601 1.00 89.88 179 PHE A C 1
ATOM 1454 O O . PHE A 1 179 ? 2.447 6.947 12.823 1.00 89.88 179 PHE A O 1
ATOM 1461 N N . ILE A 1 180 ? 3.734 7.035 10.977 1.00 86.69 180 ILE A N 1
ATOM 1462 C CA . ILE A 1 180 ? 4.984 7.292 11.682 1.00 86.69 180 ILE A CA 1
ATOM 1463 C C . ILE A 1 180 ? 5.097 8.811 11.890 1.00 86.69 180 ILE A C 1
ATOM 1465 O O . ILE A 1 180 ? 5.002 9.558 10.910 1.00 86.69 180 ILE A O 1
ATOM 1469 N N . PRO A 1 181 ? 5.221 9.299 13.141 1.00 78.19 181 PRO A N 1
ATOM 1470 C CA . PRO A 1 181 ? 5.573 10.694 13.404 1.00 78.19 181 PRO A CA 1
ATOM 1471 C C . PRO A 1 181 ? 6.866 11.029 12.657 1.00 78.19 181 PRO A C 1
ATOM 1473 O O . PRO A 1 181 ? 7.741 10.172 12.598 1.00 78.19 181 PRO A O 1
ATOM 1476 N N . GLU A 1 182 ? 6.917 12.215 12.047 1.00 63.31 182 GLU A N 1
ATOM 1477 C CA . GLU A 1 182 ? 7.950 12.674 11.106 1.00 63.31 182 GLU A CA 1
ATOM 1478 C C . GLU A 1 182 ? 9.340 12.072 11.386 1.00 63.31 182 GLU A C 1
ATOM 1480 O O . GLU A 1 182 ? 9.860 12.154 12.496 1.00 63.31 182 GLU A O 1
ATOM 1485 N N . LEU A 1 183 ? 9.909 11.411 10.371 1.00 53.28 183 LEU A N 1
ATOM 1486 C CA . LEU A 1 183 ? 11.328 11.069 10.358 1.00 53.28 183 LEU A CA 1
ATOM 1487 C C . LEU A 1 183 ? 12.073 12.404 10.231 1.00 53.28 183 LEU A C 1
ATOM 1489 O O . LEU A 1 183 ? 12.032 12.994 9.151 1.00 53.28 183 LEU A O 1
ATOM 1493 N N . ASP A 1 184 ? 12.644 12.887 11.335 1.00 38.88 184 ASP A N 1
ATOM 1494 C CA . ASP A 1 184 ? 13.538 14.056 11.357 1.00 38.88 184 ASP A CA 1
ATOM 1495 C C . ASP A 1 184 ? 14.683 13.928 10.330 1.00 38.88 184 ASP A C 1
ATOM 1497 O O . ASP A 1 184 ? 15.257 12.816 10.198 1.00 38.88 184 ASP A O 1
#

Mean predicted aligned error: 9.55 Å